Protein AF-A0A7R9DAT1-F1 (afdb_monomer_lite)

Foldseek 3Di:
DPPQQFDFCPLDPVSQVVVLVVCVVVVPQWWAFGQWKDAAQGPFIAGSVRHTRPDDPVCPQAPDDADPDRAMWTWIQHVVSSRRIDIDHPDDPDDHHYDGDGDDDPLQVDPQHVDDPPAPQWDWDQDVVVCWIKIWGQPDPVGIFIDTHNTSHDNVVVCVRRDDDPPDDDDDDDDDDDDDDDDD

Radius of gyration: 20.5 Å; chains: 1; bounding box: 42×30×67 Å

Organism: Timema poppense (NCBI:txid170557)

Structure (mmCIF, N/CA/C/O backbone):
data_AF-A0A7R9DAT1-F1
#
_entry.id   AF-A0A7R9DAT1-F1
#
loop_
_atom_site.group_PDB
_atom_site.id
_atom_site.type_symbol
_atom_site.label_atom_id
_atom_site.label_alt_id
_atom_site.label_comp_id
_atom_site.label_asym_id
_atom_site.label_entity_id
_atom_site.label_seq_id
_atom_site.pdbx_PDB_ins_code
_atom_site.Cartn_x
_atom_site.Cartn_y
_atom_site.Cartn_z
_atom_site.occupancy
_atom_site.B_iso_or_equiv
_atom_site.auth_seq_id
_atom_site.auth_comp_id
_atom_site.auth_asym_id
_atom_site.auth_atom_id
_atom_site.pdbx_PDB_model_num
ATOM 1 N N . MET A 1 1 ? -23.369 1.926 -7.477 1.00 28.78 1 MET A N 1
ATOM 2 C CA . MET A 1 1 ? -22.017 1.590 -7.967 1.00 28.78 1 MET A CA 1
ATOM 3 C C . MET A 1 1 ? -21.032 2.170 -6.973 1.00 28.78 1 MET A C 1
ATOM 5 O O . MET A 1 1 ? -20.880 3.383 -6.941 1.00 28.78 1 MET A O 1
ATOM 9 N N . LEU A 1 2 ? -20.472 1.347 -6.086 1.00 30.34 2 LEU A N 1
ATOM 10 C CA . LEU A 1 2 ? -19.435 1.799 -5.161 1.00 30.34 2 LEU A CA 1
ATOM 11 C C . LEU A 1 2 ? -18.137 1.898 -5.965 1.00 30.34 2 LEU A C 1
ATOM 13 O O . LEU A 1 2 ? -17.518 0.886 -6.275 1.00 30.34 2 LEU A O 1
ATOM 17 N N . GLY A 1 3 ? -17.802 3.116 -6.389 1.00 30.58 3 GLY A N 1
ATOM 18 C CA . GLY A 1 3 ? -16.509 3.449 -6.976 1.00 30.58 3 GLY A CA 1
ATOM 19 C C . GLY A 1 3 ? -15.454 3.399 -5.884 1.00 30.58 3 GLY A C 1
ATOM 20 O O . G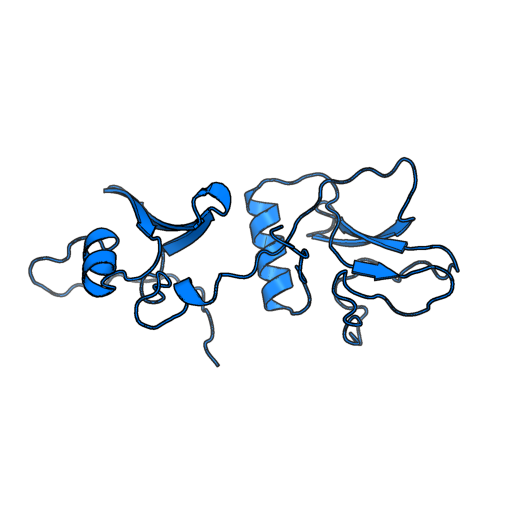LY A 1 3 ? -15.154 4.412 -5.258 1.00 30.58 3 GLY A O 1
ATOM 21 N N . VAL A 1 4 ? -14.958 2.200 -5.607 1.00 34.66 4 VAL A N 1
ATOM 22 C CA . VAL A 1 4 ? -13.802 2.000 -4.742 1.00 34.66 4 VAL A CA 1
ATOM 23 C C . VAL A 1 4 ? -12.578 2.214 -5.621 1.00 34.66 4 VAL A C 1
ATOM 25 O O . VAL A 1 4 ? -12.058 1.279 -6.217 1.00 34.66 4 VAL A O 1
ATOM 28 N N . ASP A 1 5 ? -12.201 3.476 -5.798 1.00 37.81 5 ASP A N 1
ATOM 29 C CA . ASP A 1 5 ? -10.951 3.834 -6.463 1.00 37.81 5 ASP A CA 1
ATOM 30 C C . ASP A 1 5 ? -9.817 3.494 -5.480 1.00 37.81 5 ASP A C 1
ATOM 32 O O . ASP A 1 5 ? -9.788 4.090 -4.396 1.00 37.81 5 ASP A O 1
ATOM 36 N N . PRO A 1 6 ? -8.936 2.514 -5.761 1.00 43.03 6 PRO A N 1
ATOM 37 C CA . PRO A 1 6 ? -7.848 2.176 -4.853 1.00 43.03 6 PRO A CA 1
ATOM 38 C C . PRO A 1 6 ? -6.911 3.383 -4.767 1.00 43.03 6 PRO A C 1
ATOM 40 O O . PRO A 1 6 ? -6.188 3.702 -5.716 1.00 43.03 6 PRO A O 1
ATOM 43 N N . ARG A 1 7 ? -6.984 4.096 -3.639 1.00 52.78 7 ARG A N 1
ATOM 44 C CA . ARG A 1 7 ? -6.116 5.235 -3.337 1.00 52.78 7 ARG A CA 1
ATOM 45 C C . ARG A 1 7 ? -4.799 4.759 -2.717 1.00 52.78 7 ARG A C 1
ATOM 47 O O . ARG A 1 7 ? -4.533 3.568 -2.572 1.00 52.78 7 ARG A O 1
ATOM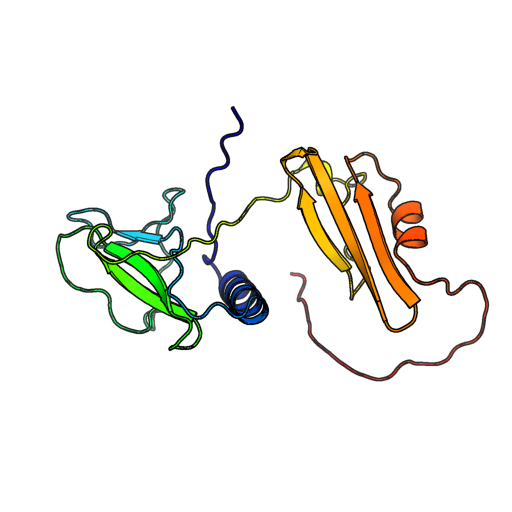 54 N N . ARG A 1 8 ? -3.916 5.736 -2.552 1.00 61.97 8 ARG A N 1
ATOM 55 C CA . ARG A 1 8 ? -2.460 5.650 -2.492 1.00 61.97 8 ARG A CA 1
ATOM 56 C C . ARG A 1 8 ? -1.964 4.842 -1.304 1.00 61.97 8 ARG A C 1
ATOM 58 O O . ARG A 1 8 ? -1.821 5.356 -0.204 1.00 61.97 8 ARG A O 1
ATOM 65 N N . LEU A 1 9 ? -1.537 3.617 -1.576 1.00 57.94 9 LEU A N 1
ATOM 66 C CA . LEU A 1 9 ? -0.975 2.785 -0.524 1.00 57.94 9 LEU A CA 1
ATOM 67 C C . LEU A 1 9 ? 0.262 3.414 0.143 1.00 57.94 9 LEU A C 1
ATOM 69 O O . LEU A 1 9 ? 0.511 3.133 1.309 1.00 57.94 9 LEU A O 1
ATOM 73 N N . VAL A 1 10 ? 1.056 4.221 -0.582 1.00 65.31 10 VAL A N 1
ATOM 74 C CA . VAL A 1 10 ? 2.388 4.622 -0.110 1.00 65.31 10 VAL A CA 1
ATOM 75 C C . VAL A 1 10 ? 2.865 6.006 -0.582 1.00 65.31 10 VAL A C 1
ATOM 77 O O . VAL A 1 10 ? 3.928 6.151 -1.182 1.00 65.31 10 VAL A O 1
ATOM 80 N N . ASP A 1 11 ? 2.090 7.054 -0.318 1.00 71.62 11 ASP A N 1
ATOM 81 C CA . ASP A 1 11 ? 2.433 8.439 -0.703 1.00 71.62 11 ASP A CA 1
ATOM 82 C C . ASP A 1 11 ? 3.138 9.224 0.426 1.00 71.62 11 ASP A C 1
ATOM 84 O O . ASP A 1 11 ? 3.378 10.421 0.314 1.00 71.62 11 ASP A O 1
ATOM 88 N N . SER A 1 12 ? 3.476 8.556 1.535 1.00 76.38 12 SER A N 1
ATOM 89 C CA . SER A 1 12 ? 4.203 9.117 2.683 1.00 76.38 12 SER A CA 1
ATOM 90 C C . SER A 1 12 ? 5.033 8.044 3.398 1.00 76.38 12 SER A C 1
ATOM 92 O O . SER A 1 12 ? 4.789 6.848 3.228 1.00 76.38 12 SER A O 1
ATOM 94 N N . SER A 1 13 ? 5.981 8.454 4.249 1.00 82.19 13 SER A N 1
ATOM 95 C CA . SER A 1 13 ? 6.793 7.518 5.048 1.00 82.19 13 SER A CA 1
ATOM 96 C C . SER A 1 13 ? 5.963 6.664 5.992 1.00 82.19 13 SER A C 1
ATOM 98 O O . SER A 1 13 ? 6.182 5.462 6.065 1.00 82.19 13 SER A O 1
ATOM 100 N N . VAL A 1 14 ? 4.956 7.251 6.640 1.00 82.25 14 VAL A N 1
ATOM 101 C CA . VAL A 1 14 ? 4.051 6.516 7.5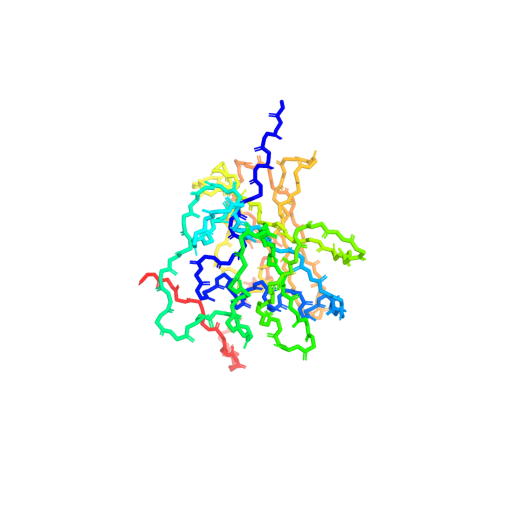32 1.00 82.25 14 VAL A CA 1
ATOM 102 C C . VAL A 1 14 ? 3.288 5.434 6.765 1.00 82.25 14 VAL A C 1
ATOM 104 O O . VAL A 1 14 ? 3.209 4.292 7.216 1.00 82.25 14 VAL A O 1
ATOM 107 N N . GLN A 1 15 ? 2.757 5.765 5.587 1.00 79.75 15 GLN A N 1
ATOM 108 C CA . GLN A 1 15 ? 2.073 4.797 4.729 1.00 79.75 15 GLN A CA 1
ATOM 109 C C . GLN A 1 15 ? 3.027 3.700 4.213 1.00 79.75 15 GLN A C 1
ATOM 111 O O . GLN A 1 15 ? 2.635 2.534 4.133 1.00 79.75 15 GLN A O 1
ATOM 116 N N . TYR A 1 16 ? 4.296 4.031 3.937 1.00 86.31 16 TYR A N 1
ATOM 117 C CA . TYR A 1 16 ? 5.319 3.045 3.549 1.00 86.31 16 TYR A CA 1
ATOM 118 C C . TYR A 1 16 ? 5.590 2.062 4.676 1.00 86.31 16 TYR A C 1
ATOM 120 O O . TYR A 1 16 ? 5.491 0.852 4.483 1.00 86.31 16 TYR A O 1
ATOM 128 N N . ASP A 1 17 ? 5.861 2.577 5.871 1.00 86.75 17 ASP A N 1
ATOM 129 C CA . ASP A 1 17 ? 6.177 1.742 7.024 1.00 86.75 17 ASP A CA 1
ATOM 130 C C . ASP A 1 17 ? 4.981 0.872 7.431 1.00 86.75 17 ASP A C 1
ATOM 132 O O . ASP A 1 17 ? 5.157 -0.311 7.727 1.00 86.75 17 ASP A O 1
ATOM 136 N N . THR A 1 18 ? 3.763 1.421 7.363 1.00 83.88 18 THR A N 1
ATOM 137 C CA . THR A 1 18 ? 2.522 0.697 7.681 1.00 83.88 18 THR A CA 1
ATOM 138 C C . THR A 1 18 ? 2.258 -0.431 6.686 1.00 83.88 18 THR A C 1
ATOM 140 O O . THR A 1 18 ? 2.026 -1.568 7.093 1.00 83.88 18 THR A O 1
ATOM 143 N N . SER A 1 19 ? 2.330 -0.151 5.381 1.00 86.38 19 SER A N 1
ATOM 144 C CA . SER A 1 19 ? 2.109 -1.174 4.348 1.00 86.38 19 SER A CA 1
ATOM 145 C C . SER A 1 19 ? 3.178 -2.268 4.380 1.00 86.38 19 SER A C 1
ATOM 147 O O . SER A 1 19 ? 2.845 -3.449 4.297 1.00 86.38 19 SER A O 1
ATOM 149 N N . ARG A 1 20 ? 4.449 -1.905 4.589 1.00 90.25 20 ARG A N 1
ATOM 150 C CA . ARG A 1 20 ? 5.544 -2.863 4.776 1.00 90.25 20 ARG A CA 1
ATOM 151 C C . ARG A 1 20 ? 5.334 -3.742 6.007 1.00 90.25 20 ARG A C 1
ATOM 153 O O . ARG A 1 20 ? 5.549 -4.946 5.924 1.00 90.25 20 ARG A O 1
ATOM 160 N N . ALA A 1 21 ? 4.951 -3.168 7.148 1.00 88.69 21 ALA A N 1
ATOM 161 C CA . ALA A 1 21 ? 4.688 -3.941 8.362 1.00 88.69 21 ALA A CA 1
ATOM 162 C C . ALA A 1 21 ? 3.527 -4.927 8.159 1.00 88.69 21 ALA A C 1
ATOM 164 O O . ALA A 1 21 ? 3.657 -6.096 8.508 1.00 88.69 21 ALA A O 1
ATOM 165 N N . TYR A 1 22 ? 2.450 -4.477 7.512 1.00 86.56 22 TYR A N 1
ATOM 166 C CA . TYR A 1 22 ? 1.294 -5.311 7.192 1.00 86.56 22 TYR A CA 1
ATOM 167 C C . TYR A 1 22 ? 1.650 -6.486 6.270 1.00 86.56 22 TYR A C 1
ATOM 169 O O . TYR A 1 22 ? 1.320 -7.631 6.563 1.00 86.56 22 TYR A O 1
ATOM 177 N N . LEU A 1 23 ? 2.379 -6.236 5.178 1.00 88.88 23 LEU A N 1
ATOM 178 C CA . LEU A 1 23 ? 2.785 -7.302 4.255 1.00 88.88 23 LEU A CA 1
ATOM 179 C C . LEU A 1 23 ? 3.765 -8.300 4.894 1.00 88.88 23 LEU A C 1
ATOM 181 O O . LEU A 1 23 ? 3.720 -9.486 4.570 1.00 88.88 23 LEU A O 1
ATOM 185 N N . LYS A 1 24 ? 4.612 -7.841 5.826 1.00 89.94 24 LYS A N 1
ATOM 186 C CA . LYS A 1 24 ? 5.466 -8.717 6.643 1.00 89.94 24 LYS A CA 1
ATOM 187 C C . LYS A 1 24 ? 4.664 -9.612 7.574 1.00 89.94 24 LYS A C 1
ATOM 189 O O . LYS A 1 24 ? 4.996 -10.781 7.712 1.00 89.94 24 LYS A O 1
ATOM 194 N N . GLU A 1 25 ? 3.638 -9.069 8.221 1.00 88.94 25 GLU A N 1
ATOM 195 C CA . GLU A 1 25 ? 2.765 -9.832 9.118 1.00 88.94 25 GLU A CA 1
ATOM 196 C C . GLU A 1 25 ? 2.007 -10.938 8.372 1.00 88.94 25 GLU A C 1
ATOM 198 O O . GLU A 1 25 ? 1.817 -12.029 8.904 1.00 88.94 25 GLU A O 1
ATOM 203 N N . LEU A 1 26 ? 1.641 -10.683 7.113 1.00 86.81 26 LEU A N 1
ATOM 204 C CA . LEU A 1 26 ? 1.003 -11.660 6.229 1.00 86.81 26 LEU A CA 1
ATOM 205 C C . LEU A 1 26 ? 1.967 -12.698 5.620 1.00 86.81 26 LEU A C 1
ATOM 207 O O . LEU A 1 26 ? 1.507 -13.542 4.853 1.00 86.81 26 LEU A O 1
ATOM 211 N N . ASP A 1 27 ? 3.268 -12.633 5.929 1.00 90.94 27 ASP A N 1
ATOM 212 C CA . ASP A 1 27 ? 4.318 -13.505 5.373 1.00 90.94 27 ASP A CA 1
ATOM 213 C C . ASP A 1 27 ? 4.286 -13.570 3.834 1.00 90.94 27 ASP A C 1
ATOM 215 O O . ASP A 1 27 ? 4.360 -14.627 3.207 1.00 90.94 27 ASP A O 1
ATOM 219 N N . VAL A 1 28 ? 4.108 -12.407 3.197 1.00 89.44 28 VAL A N 1
ATOM 220 C CA . VAL A 1 28 ? 4.079 -12.311 1.737 1.00 89.44 28 VAL A CA 1
ATOM 221 C C . VAL A 1 28 ? 5.491 -12.488 1.188 1.00 89.44 28 VAL A C 1
ATOM 223 O O . VAL A 1 28 ? 6.378 -11.693 1.487 1.00 89.44 28 VAL A O 1
ATOM 226 N N . LEU A 1 29 ? 5.683 -13.516 0.360 1.00 90.81 29 LEU A N 1
ATOM 227 C CA . LEU A 1 29 ? 6.991 -13.878 -0.204 1.00 90.81 29 LEU A CA 1
ATOM 228 C C . LEU A 1 29 ? 7.185 -13.422 -1.656 1.00 90.81 29 LEU A C 1
ATOM 230 O O . LEU A 1 29 ? 8.315 -13.303 -2.116 1.00 90.81 29 LEU A O 1
ATOM 234 N N . GLU A 1 30 ? 6.089 -13.168 -2.368 1.00 91.12 30 GLU A N 1
ATOM 235 C CA . GLU A 1 30 ? 6.086 -12.786 -3.781 1.00 91.12 30 GLU A CA 1
ATOM 236 C C . GLU A 1 30 ? 5.842 -11.284 -3.949 1.00 91.12 30 GLU A C 1
ATOM 238 O O . GLU A 1 30 ? 5.250 -10.634 -3.085 1.00 91.12 30 GLU A O 1
ATOM 243 N N . ASN A 1 31 ? 6.247 -10.737 -5.095 1.00 90.62 31 ASN A N 1
ATOM 244 C CA . ASN A 1 31 ? 6.029 -9.327 -5.415 1.00 90.62 31 ASN A CA 1
ATOM 245 C C . ASN A 1 31 ? 4.547 -8.932 -5.306 1.00 90.62 31 ASN A C 1
ATOM 247 O O . ASN A 1 31 ? 3.643 -9.694 -5.669 1.00 90.62 31 ASN A O 1
ATOM 251 N N . VAL A 1 32 ? 4.303 -7.698 -4.855 1.00 91.00 32 VAL A N 1
ATOM 252 C CA . VAL A 1 32 ? 2.949 -7.142 -4.726 1.00 91.00 32 VAL A CA 1
ATOM 253 C C . VAL A 1 32 ? 2.846 -5.813 -5.460 1.00 91.00 32 VAL A C 1
ATOM 255 O O . VAL A 1 32 ? 3.526 -4.849 -5.118 1.00 91.00 32 VAL A O 1
ATOM 258 N N . TRP A 1 33 ? 1.968 -5.736 -6.455 1.00 91.12 33 TRP A N 1
ATOM 259 C CA . TRP A 1 33 ? 1.653 -4.507 -7.167 1.00 91.12 33 TRP A CA 1
ATOM 260 C C . TRP A 1 33 ? 1.095 -3.441 -6.231 1.00 91.12 33 TRP A C 1
ATOM 262 O O . TRP A 1 33 ? 0.177 -3.686 -5.441 1.00 91.12 33 TRP A O 1
ATOM 272 N N . ILE A 1 34 ? 1.615 -2.228 -6.402 1.00 89.69 34 ILE A N 1
ATOM 273 C CA . ILE A 1 34 ? 1.067 -1.011 -5.815 1.00 89.69 34 ILE A CA 1
ATOM 274 C C . ILE A 1 34 ? 0.442 -0.147 -6.912 1.00 89.69 34 ILE A C 1
ATOM 276 O O . ILE A 1 34 ? 0.726 -0.301 -8.099 1.00 89.69 34 ILE A O 1
ATOM 280 N N . GLY A 1 35 ? -0.398 0.810 -6.523 1.00 88.19 35 GLY A N 1
ATOM 281 C CA . GLY A 1 35 ? -1.088 1.706 -7.457 1.00 88.19 35 GLY A CA 1
ATOM 282 C C . GLY A 1 35 ? -0.200 2.750 -8.151 1.00 88.19 35 GLY A C 1
ATOM 283 O O . GLY A 1 35 ? -0.720 3.784 -8.552 1.00 88.19 35 GLY A O 1
ATOM 284 N N . LEU A 1 36 ? 1.118 2.546 -8.255 1.00 90.62 36 LEU A N 1
ATOM 285 C CA . LEU A 1 36 ? 2.058 3.494 -8.860 1.00 90.62 36 LEU A CA 1
ATOM 286 C C . LEU A 1 36 ? 2.458 3.031 -10.265 1.00 90.62 36 LEU A C 1
ATOM 288 O O . LEU A 1 36 ? 2.918 1.904 -10.454 1.00 90.62 36 LEU A O 1
ATOM 292 N N . LYS A 1 37 ? 2.317 3.915 -11.255 1.00 92.19 37 LYS A N 1
ATOM 293 C CA . LYS A 1 37 ? 2.619 3.617 -12.660 1.00 92.19 37 LYS A CA 1
ATOM 294 C C . LYS A 1 37 ? 3.199 4.809 -13.412 1.00 92.19 37 LYS A C 1
ATOM 296 O O . LYS A 1 37 ? 2.952 5.962 -13.069 1.00 92.19 37 LYS A O 1
ATOM 301 N N . ARG A 1 38 ? 3.915 4.538 -14.496 1.00 93.25 38 ARG A N 1
ATOM 302 C CA . ARG A 1 38 ? 4.364 5.525 -15.482 1.00 93.25 38 ARG A CA 1
ATOM 303 C C . ARG A 1 38 ? 3.780 5.144 -16.832 1.00 93.25 38 ARG A C 1
ATOM 305 O O . ARG A 1 38 ? 4.082 4.066 -17.341 1.00 93.25 38 ARG A O 1
ATOM 312 N N . ASN A 1 39 ? 2.933 6.006 -17.394 1.00 91.50 39 ASN A N 1
ATOM 313 C CA . ASN A 1 39 ? 2.311 5.729 -18.688 1.00 91.50 39 ASN A CA 1
ATOM 314 C C . ASN A 1 39 ? 3.335 5.861 -19.832 1.00 91.50 39 ASN A C 1
ATOM 316 O O . ASN A 1 39 ? 4.418 6.433 -19.669 1.00 91.50 39 ASN A O 1
ATOM 320 N N . LYS A 1 40 ? 2.972 5.359 -21.016 1.00 92.06 40 LYS A N 1
ATOM 321 C CA . LYS A 1 40 ? 3.833 5.378 -22.200 1.00 92.06 40 LYS A CA 1
ATOM 322 C C . LYS A 1 40 ? 4.249 6.809 -22.539 1.00 92.06 40 LYS A C 1
ATOM 324 O O . LYS A 1 40 ? 3.413 7.711 -22.553 1.00 92.06 40 LYS A O 1
ATOM 329 N N . ASN A 1 41 ? 5.522 7.003 -22.879 1.00 89.44 41 ASN A N 1
ATOM 330 C CA . ASN A 1 41 ? 6.100 8.311 -23.224 1.00 89.44 41 ASN A CA 1
ATOM 331 C C . ASN A 1 41 ? 5.994 9.382 -22.117 1.00 89.44 41 ASN A C 1
ATOM 333 O O . ASN A 1 41 ? 6.047 10.572 -22.423 1.00 89.44 41 ASN A O 1
ATOM 337 N N . GLN A 1 42 ? 5.832 8.989 -20.851 1.00 88.06 42 GLN A N 1
ATOM 338 C CA . GLN A 1 42 ? 5.899 9.909 -19.715 1.00 88.06 42 GLN A CA 1
ATOM 339 C C . GLN A 1 42 ? 7.169 9.680 -18.903 1.00 88.06 42 GLN A C 1
ATOM 341 O O . GLN A 1 42 ? 7.634 8.549 -18.777 1.00 88.06 42 GLN A O 1
ATOM 346 N N . ASP A 1 43 ? 7.701 10.746 -18.311 1.00 85.56 43 ASP A N 1
ATOM 347 C CA . ASP A 1 43 ? 8.896 10.675 -17.460 1.00 85.56 43 ASP A CA 1
ATOM 348 C C . ASP A 1 43 ? 8.554 10.498 -15.976 1.00 85.56 43 ASP A C 1
ATOM 350 O O . ASP A 1 43 ? 9.376 10.031 -15.191 1.00 85.56 43 ASP A O 1
ATOM 354 N N . MET A 1 44 ? 7.327 10.848 -15.584 1.00 89.06 44 MET A N 1
ATOM 355 C CA . MET A 1 44 ? 6.894 10.866 -14.190 1.00 89.06 44 MET A CA 1
ATOM 356 C C . MET A 1 44 ? 5.982 9.692 -13.856 1.00 89.06 44 MET A C 1
ATOM 358 O O . MET A 1 44 ? 5.099 9.330 -14.634 1.00 89.06 44 MET A O 1
ATOM 362 N N . PHE A 1 45 ? 6.162 9.146 -12.655 1.00 91.38 45 PHE A N 1
ATOM 363 C CA . PHE A 1 45 ? 5.208 8.211 -12.077 1.00 91.38 45 PHE A CA 1
ATOM 364 C C . PHE A 1 45 ? 3.993 8.953 -11.506 1.00 91.38 45 PHE A C 1
ATOM 366 O O . PHE A 1 45 ? 4.090 10.065 -10.982 1.00 91.38 45 PHE A O 1
ATOM 373 N N . THR A 1 46 ? 2.846 8.294 -11.602 1.00 90.81 46 THR A N 1
ATOM 374 C CA . THR A 1 46 ? 1.543 8.735 -11.114 1.00 90.81 46 THR A CA 1
ATOM 375 C C . THR A 1 46 ? 0.883 7.600 -10.356 1.00 90.81 46 THR A C 1
ATOM 377 O O . THR A 1 46 ? 0.992 6.433 -10.739 1.00 90.81 46 THR A O 1
ATOM 380 N N . TRP A 1 47 ? 0.192 7.952 -9.286 1.00 88.44 47 TRP A N 1
ATOM 381 C CA . TRP A 1 47 ? -0.711 7.052 -8.594 1.00 88.44 47 TRP A CA 1
ATOM 382 C C . TRP A 1 47 ? -1.971 6.803 -9.439 1.00 88.44 47 TRP A C 1
ATOM 384 O O . TRP A 1 47 ? -2.298 7.572 -10.348 1.00 88.44 47 TRP A O 1
ATOM 394 N N . THR A 1 48 ? -2.705 5.735 -9.135 1.00 83.88 48 THR A N 1
ATOM 395 C CA . THR A 1 48 ? -3.989 5.378 -9.767 1.00 83.88 48 THR A CA 1
ATOM 396 C C . THR A 1 48 ? -5.027 6.496 -9.691 1.00 83.88 48 THR A C 1
ATOM 398 O O . THR A 1 48 ? -5.826 6.636 -10.610 1.00 83.88 48 THR A O 1
ATOM 401 N N . ASP A 1 49 ? -4.953 7.348 -8.666 1.00 78.94 49 ASP A N 1
ATOM 402 C CA . ASP A 1 49 ? -5.803 8.529 -8.487 1.00 78.94 49 ASP A CA 1
ATOM 403 C C . ASP A 1 49 ? -5.288 9.795 -9.202 1.00 78.94 49 ASP A C 1
ATOM 405 O O . ASP A 1 49 ? -5.750 10.904 -8.928 1.00 78.94 49 ASP A O 1
ATOM 409 N N . LEU A 1 50 ? -4.335 9.630 -10.125 1.00 84.06 50 LEU A N 1
ATOM 410 C CA . LEU A 1 50 ? -3.724 10.668 -10.961 1.00 84.06 50 LEU A CA 1
ATOM 411 C C . LEU A 1 50 ? -2.820 11.665 -10.222 1.00 84.06 50 LEU A C 1
ATOM 413 O O . LEU A 1 50 ? -2.298 12.584 -10.860 1.00 84.06 50 LEU A O 1
ATOM 417 N N . LYS A 1 51 ? -2.565 11.499 -8.916 1.00 85.06 51 LYS A N 1
ATOM 418 C CA . LYS A 1 51 ? -1.549 12.317 -8.240 1.00 85.06 51 LYS A CA 1
ATOM 419 C C . LYS A 1 51 ? -0.152 11.918 -8.723 1.00 85.06 51 LYS A C 1
ATOM 421 O O . LYS A 1 51 ? 0.171 10.738 -8.828 1.00 85.06 51 LYS A O 1
ATOM 426 N N . LEU A 1 52 ? 0.693 12.909 -8.990 1.00 88.56 52 LEU A N 1
ATOM 427 C CA . LEU A 1 52 ? 2.109 12.693 -9.286 1.00 88.56 52 LEU A CA 1
ATOM 428 C C . LEU A 1 52 ? 2.847 12.198 -8.039 1.00 88.56 52 LEU A C 1
ATOM 430 O O . LEU A 1 52 ? 2.587 12.678 -6.936 1.00 88.56 52 LEU A O 1
ATOM 434 N N . LEU A 1 53 ? 3.794 11.281 -8.227 1.00 87.00 53 LEU A N 1
ATOM 435 C CA . LEU A 1 53 ? 4.707 10.899 -7.155 1.00 87.00 53 LEU A CA 1
ATOM 436 C C . LEU A 1 53 ? 5.506 12.128 -6.704 1.00 87.00 53 LEU A C 1
ATOM 438 O O . LEU A 1 53 ? 6.127 12.804 -7.529 1.00 87.00 53 LEU A O 1
ATOM 442 N N . GLU A 1 54 ? 5.496 12.412 -5.404 1.00 80.88 54 GLU A N 1
ATOM 443 C CA . GLU A 1 54 ? 6.281 13.512 -4.850 1.00 80.88 54 GLU A CA 1
ATOM 444 C C . GLU A 1 54 ? 7.781 13.275 -5.060 1.00 80.88 54 GLU A C 1
ATOM 446 O O . GLU A 1 54 ? 8.285 12.154 -4.958 1.00 80.88 54 GLU A O 1
ATOM 451 N N . TYR A 1 55 ? 8.508 14.345 -5.388 1.00 68.25 55 TYR A N 1
ATOM 452 C CA . TYR A 1 55 ? 9.936 14.263 -5.672 1.00 68.25 55 TYR A CA 1
ATOM 453 C C . TYR A 1 55 ? 10.715 13.798 -4.434 1.00 68.25 55 TYR A C 1
ATOM 455 O O . TYR A 1 55 ? 10.717 14.464 -3.400 1.00 68.25 55 TYR A O 1
ATOM 463 N N . GLN A 1 56 ? 11.419 12.673 -4.566 1.00 67.88 56 GLN A N 1
ATOM 464 C CA . GLN A 1 56 ? 12.237 12.078 -3.511 1.00 67.88 56 GLN A CA 1
ATOM 465 C C . GLN A 1 56 ? 13.727 12.199 -3.891 1.00 67.88 56 GLN A C 1
ATOM 467 O O . GLN A 1 56 ? 14.179 11.507 -4.808 1.00 67.88 56 GLN A O 1
ATOM 472 N N . PRO A 1 57 ? 14.522 13.051 -3.213 1.00 54.09 57 PRO A N 1
ATOM 473 C CA . PRO A 1 57 ? 15.884 13.401 -3.639 1.00 54.09 57 PRO A CA 1
ATOM 474 C C . PRO A 1 57 ? 16.899 12.243 -3.628 1.00 54.09 57 PRO A C 1
ATOM 476 O O . PRO A 1 57 ? 17.949 12.357 -4.253 1.00 54.09 57 PRO A O 1
ATOM 479 N N . THR A 1 58 ? 16.608 11.129 -2.953 1.00 61.78 58 THR A N 1
ATOM 480 C CA . THR A 1 58 ? 17.490 9.949 -2.837 1.00 61.78 58 THR A CA 1
ATOM 481 C C . THR A 1 58 ? 16.987 8.728 -3.616 1.00 61.78 58 THR A C 1
ATOM 483 O O . THR A 1 58 ? 17.404 7.607 -3.342 1.00 61.78 58 THR A O 1
ATOM 486 N N . GLY A 1 59 ? 16.060 8.913 -4.563 1.00 66.94 59 GLY A N 1
ATOM 487 C CA . GLY A 1 59 ? 15.380 7.796 -5.236 1.00 66.94 59 GLY A CA 1
ATOM 488 C C . GLY A 1 59 ? 14.248 7.176 -4.405 1.00 66.94 59 GLY A C 1
ATOM 489 O O . GLY A 1 59 ? 13.572 6.262 -4.868 1.00 66.94 59 GLY A O 1
ATOM 490 N N . GLY A 1 60 ? 13.997 7.699 -3.199 1.00 82.69 60 GLY A N 1
ATOM 491 C CA . GLY A 1 60 ? 12.853 7.341 -2.363 1.00 82.69 60 GLY A CA 1
ATOM 492 C C . GLY A 1 60 ? 12.830 5.863 -1.980 1.00 82.69 60 GLY A C 1
ATOM 493 O O . GLY A 1 60 ? 13.814 5.311 -1.477 1.00 82.69 60 GLY A O 1
ATOM 494 N N . TYR A 1 61 ? 11.685 5.227 -2.210 1.00 90.50 61 TYR A N 1
ATOM 495 C CA . TYR A 1 61 ? 11.427 3.831 -1.859 1.00 90.50 61 TYR A CA 1
ATOM 496 C C . TYR A 1 61 ? 11.887 2.822 -2.918 1.00 90.50 61 TYR A C 1
ATOM 498 O O . TYR A 1 61 ? 11.852 1.622 -2.656 1.00 90.50 61 TYR A O 1
ATOM 506 N N . PHE A 1 62 ? 12.357 3.282 -4.081 1.00 92.06 62 PHE A N 1
ATOM 507 C CA . PHE A 1 62 ? 12.846 2.406 -5.143 1.00 92.06 62 PHE A CA 1
ATOM 508 C C . PHE A 1 62 ? 14.133 1.682 -4.750 1.00 92.06 62 PHE A C 1
ATOM 510 O O . PHE A 1 62 ? 15.079 2.296 -4.257 1.00 92.06 62 PHE A O 1
ATOM 517 N N . LEU A 1 63 ? 14.175 0.371 -4.964 1.00 92.50 63 LEU A N 1
ATOM 518 C CA . LEU A 1 63 ? 15.375 -0.442 -4.799 1.00 92.50 63 LEU A CA 1
ATOM 519 C C . LEU A 1 63 ? 16.467 0.012 -5.783 1.00 92.50 63 LEU A C 1
ATOM 521 O O . LEU A 1 63 ? 17.605 0.243 -5.375 1.00 92.50 63 LEU A O 1
ATOM 525 N N . GLU A 1 64 ? 16.094 0.250 -7.039 1.00 90.88 64 GLU A N 1
ATOM 526 C CA . GLU A 1 64 ? 16.957 0.792 -8.087 1.00 90.88 64 GLU A CA 1
ATOM 527 C C . GLU A 1 64 ? 16.296 1.907 -8.910 1.00 90.88 64 GLU A C 1
ATOM 529 O O . GLU A 1 64 ? 15.083 2.110 -8.899 1.00 90.88 64 GLU A O 1
ATOM 534 N N . ALA A 1 65 ? 17.109 2.637 -9.678 1.00 89.69 65 ALA A N 1
ATOM 535 C CA . ALA A 1 65 ? 16.596 3.635 -10.607 1.00 89.69 65 ALA A CA 1
ATOM 536 C C . ALA A 1 65 ? 15.668 2.978 -11.654 1.00 89.69 65 ALA A C 1
ATOM 538 O O . ALA A 1 65 ? 16.097 2.028 -12.317 1.00 89.69 65 ALA A O 1
ATOM 539 N N . PRO A 1 66 ? 14.444 3.502 -11.868 1.00 89.56 66 PRO A N 1
ATOM 540 C CA . PRO A 1 66 ? 13.535 2.957 -12.866 1.00 89.56 66 PRO A CA 1
ATOM 541 C C . PRO A 1 66 ? 14.156 2.915 -14.274 1.00 89.56 66 PRO A C 1
ATOM 543 O O . PRO A 1 66 ? 14.886 3.841 -14.656 1.00 89.56 66 PRO A O 1
ATOM 546 N N . PRO A 1 67 ? 13.844 1.888 -15.087 1.00 89.00 67 PRO A N 1
ATOM 547 C CA . PRO A 1 67 ? 14.337 1.784 -16.454 1.00 89.00 67 PRO A CA 1
ATOM 548 C C . PRO A 1 67 ? 14.022 3.029 -17.295 1.00 89.00 67 PRO A C 1
ATOM 550 O O . PRO A 1 67 ? 12.874 3.469 -17.384 1.00 89.00 67 PRO A O 1
ATOM 553 N N . LYS A 1 68 ? 15.035 3.565 -17.988 1.00 87.88 68 LYS A N 1
ATOM 554 C CA . LYS A 1 68 ? 14.896 4.696 -18.925 1.00 87.88 68 LYS A CA 1
ATOM 555 C C . LYS A 1 68 ? 14.307 4.237 -20.263 1.00 87.88 68 LYS A C 1
ATOM 557 O O . LYS A 1 68 ? 14.982 4.251 -21.290 1.00 87.88 68 LYS A O 1
ATOM 562 N N . THR A 1 69 ? 13.061 3.777 -20.244 1.00 88.81 69 THR A N 1
ATOM 563 C CA . THR A 1 69 ? 12.329 3.301 -21.429 1.00 88.81 69 THR A CA 1
ATOM 564 C C . THR A 1 69 ? 11.141 4.212 -21.728 1.00 88.81 69 THR A C 1
ATOM 566 O O . THR A 1 69 ? 10.697 4.972 -20.871 1.00 88.81 69 THR A O 1
ATOM 569 N N . GLN A 1 70 ? 10.582 4.124 -22.933 1.00 88.38 70 GLN A N 1
ATOM 570 C CA . GLN A 1 70 ? 9.311 4.784 -23.265 1.00 88.38 70 GLN A CA 1
ATOM 571 C C . GLN A 1 70 ? 8.085 3.899 -22.990 1.00 88.38 70 GLN A C 1
ATOM 573 O O . GLN A 1 70 ? 6.955 4.351 -23.178 1.00 88.38 70 GLN A O 1
ATOM 578 N N . SER A 1 71 ? 8.303 2.652 -22.568 1.00 91.00 71 SER A N 1
ATOM 579 C CA . SER A 1 71 ? 7.252 1.690 -22.236 1.00 91.00 71 SER A CA 1
ATOM 580 C C . SER A 1 71 ? 6.533 2.061 -20.941 1.00 91.00 71 SER A C 1
ATOM 582 O O . SER A 1 71 ? 7.070 2.793 -20.108 1.00 91.00 71 SER A O 1
ATOM 584 N N . GLU A 1 72 ? 5.326 1.524 -20.769 1.00 92.25 72 GLU A N 1
ATOM 585 C CA . GLU A 1 72 ? 4.602 1.628 -19.503 1.00 92.25 72 GLU A CA 1
ATOM 586 C C . GLU A 1 72 ? 5.295 0.822 -18.412 1.00 92.25 72 GLU A C 1
ATOM 588 O O . GLU A 1 72 ? 5.619 -0.350 -18.616 1.00 92.25 72 GLU A O 1
ATOM 593 N N . LEU A 1 73 ? 5.489 1.454 -17.255 1.00 92.88 73 LEU A N 1
ATOM 594 C CA . LEU A 1 73 ? 6.049 0.808 -16.076 1.00 92.88 73 LEU A CA 1
ATOM 595 C C . LEU A 1 73 ? 5.036 0.780 -14.941 1.00 92.88 73 LEU A C 1
ATOM 597 O O . LEU A 1 73 ? 4.378 1.784 -14.666 1.00 92.88 73 LEU A O 1
ATOM 601 N N . CYS A 1 74 ? 4.967 -0.353 -14.259 1.00 92.56 74 CYS A N 1
ATOM 602 C CA . CYS A 1 74 ? 4.192 -0.561 -13.048 1.00 92.56 74 CYS A CA 1
ATOM 603 C C . CYS A 1 74 ? 5.152 -0.872 -11.907 1.00 92.56 74 CYS A C 1
ATOM 605 O O . CYS A 1 74 ? 6.250 -1.384 -12.130 1.00 92.56 74 CYS A O 1
ATOM 607 N N . VAL A 1 75 ? 4.760 -0.524 -10.688 1.00 92.56 75 VAL A N 1
ATOM 608 C CA . VAL A 1 75 ? 5.627 -0.669 -9.522 1.00 92.56 75 VAL A CA 1
ATOM 609 C C . VAL A 1 75 ? 5.059 -1.725 -8.592 1.00 92.56 75 VAL A C 1
ATOM 611 O O . VAL A 1 75 ? 3.870 -1.704 -8.271 1.00 92.56 75 VAL A O 1
ATOM 614 N N . ALA A 1 76 ? 5.918 -2.633 -8.150 1.00 92.44 76 ALA A N 1
ATOM 615 C CA . ALA A 1 76 ? 5.614 -3.584 -7.094 1.00 92.44 76 ALA A CA 1
ATOM 616 C C . ALA A 1 76 ? 6.554 -3.375 -5.908 1.00 92.44 76 ALA A C 1
ATOM 618 O O . ALA A 1 76 ? 7.658 -2.854 -6.058 1.00 92.44 76 ALA A O 1
ATOM 619 N N . THR A 1 77 ? 6.112 -3.784 -4.728 1.00 92.19 77 THR A N 1
ATOM 620 C CA . THR A 1 77 ? 6.982 -3.981 -3.572 1.00 92.19 77 THR A CA 1
ATOM 621 C C . THR A 1 77 ? 7.571 -5.389 -3.608 1.00 92.19 77 THR A C 1
ATOM 623 O O . THR A 1 77 ? 6.865 -6.340 -3.952 1.00 92.19 77 THR A O 1
ATOM 626 N N . ASP A 1 78 ? 8.862 -5.495 -3.293 1.00 93.56 78 ASP A 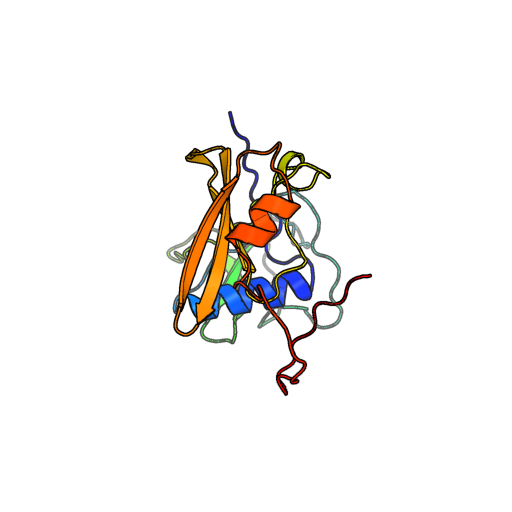N 1
ATOM 627 C CA . ASP A 1 78 ? 9.641 -6.732 -3.340 1.00 93.56 78 ASP A CA 1
ATOM 628 C C . ASP A 1 78 ? 9.981 -7.220 -1.916 1.00 93.56 78 ASP A C 1
ATOM 630 O O . ASP A 1 78 ? 10.862 -6.641 -1.261 1.00 93.56 78 ASP A O 1
ATOM 634 N N . PRO A 1 79 ? 9.313 -8.275 -1.410 1.00 93.44 79 PRO A N 1
ATOM 635 C CA . PRO A 1 79 ? 9.576 -8.816 -0.077 1.00 93.44 79 PRO A CA 1
ATOM 636 C C . PRO A 1 79 ? 11.016 -9.295 0.142 1.00 93.44 79 PRO A C 1
ATOM 638 O O . PRO A 1 79 ? 11.530 -9.184 1.258 1.00 93.44 79 PRO A O 1
ATOM 641 N N . ALA A 1 80 ? 11.696 -9.780 -0.904 1.00 94.50 80 ALA A N 1
ATOM 642 C CA . ALA A 1 80 ? 13.077 -10.257 -0.812 1.00 94.50 80 ALA A CA 1
ATOM 643 C C . ALA A 1 80 ? 14.071 -9.111 -0.564 1.00 94.50 80 ALA A C 1
ATOM 645 O O . ALA A 1 80 ? 15.148 -9.328 -0.006 1.00 94.50 80 ALA A O 1
ATOM 646 N N . HIS A 1 81 ? 13.688 -7.881 -0.914 1.00 95.06 81 HIS A N 1
ATOM 647 C CA . HIS A 1 81 ? 14.488 -6.672 -0.733 1.00 95.06 81 HIS A CA 1
ATOM 648 C C . HIS A 1 81 ? 13.849 -5.701 0.263 1.00 95.06 81 HIS A C 1
ATOM 650 O O . HIS A 1 81 ? 13.836 -4.490 0.054 1.00 95.06 81 HIS A O 1
ATOM 656 N N . ASP A 1 82 ? 13.324 -6.231 1.368 1.00 92.81 82 ASP A N 1
ATOM 657 C CA . ASP A 1 82 ? 12.729 -5.450 2.456 1.00 92.81 82 ASP A CA 1
ATOM 658 C C . ASP A 1 82 ? 11.580 -4.530 2.006 1.00 92.81 82 ASP A C 1
ATOM 660 O O . ASP A 1 82 ? 11.407 -3.418 2.518 1.00 92.81 82 ASP A O 1
ATOM 664 N N . PHE A 1 83 ? 10.780 -5.016 1.055 1.00 93.19 83 PHE A N 1
ATOM 665 C CA . PHE A 1 83 ? 9.605 -4.341 0.505 1.00 93.19 83 PHE A CA 1
ATOM 666 C C . PHE A 1 83 ? 9.929 -3.045 -0.254 1.00 93.19 83 PHE A C 1
ATOM 668 O O . PHE A 1 83 ? 9.043 -2.219 -0.505 1.00 93.19 83 PHE A O 1
ATOM 675 N N . ARG A 1 84 ? 11.188 -2.873 -0.675 1.00 93.56 84 ARG A N 1
ATOM 676 C CA . ARG A 1 84 ? 11.587 -1.788 -1.578 1.00 93.56 84 ARG A CA 1
ATOM 677 C C . ARG A 1 84 ? 10.851 -1.913 -2.912 1.00 93.56 84 ARG A C 1
ATOM 679 O O . ARG A 1 84 ? 10.424 -2.992 -3.315 1.00 93.56 84 ARG A O 1
ATOM 686 N N . TRP A 1 85 ? 10.661 -0.783 -3.582 1.00 93.44 85 TRP A N 1
ATOM 687 C CA . TRP A 1 85 ? 9.903 -0.736 -4.825 1.00 93.44 85 TRP A CA 1
ATOM 688 C C . TRP A 1 85 ? 10.756 -1.129 -6.020 1.00 93.44 85 TRP A C 1
ATOM 690 O O . TRP A 1 85 ? 11.853 -0.605 -6.201 1.00 93.44 85 TRP A O 1
ATOM 700 N N . HIS A 1 86 ? 10.201 -1.957 -6.889 1.00 92.88 86 HIS A N 1
ATOM 701 C CA . HIS A 1 86 ? 10.811 -2.355 -8.145 1.00 92.88 86 HIS A CA 1
ATOM 702 C C . HIS A 1 86 ? 9.886 -2.005 -9.314 1.00 92.88 86 HIS A C 1
ATOM 704 O O . HIS A 1 86 ? 8.660 -2.089 -9.206 1.00 92.88 86 HIS A O 1
ATOM 710 N N . SER A 1 87 ? 10.477 -1.566 -10.427 1.00 92.44 87 SER A N 1
ATOM 711 C CA . SER A 1 87 ? 9.737 -1.177 -11.632 1.00 92.44 87 SER A CA 1
ATOM 712 C C . SER A 1 87 ? 9.757 -2.293 -12.664 1.00 92.44 87 SER A C 1
ATOM 714 O O . SER A 1 87 ? 10.819 -2.687 -13.133 1.00 92.44 87 SER A O 1
ATOM 716 N N . PHE A 1 88 ? 8.577 -2.706 -13.094 1.00 90.94 88 PHE A N 1
ATOM 717 C CA . PHE A 1 88 ? 8.355 -3.749 -14.085 1.00 90.94 88 PHE A CA 1
ATOM 718 C C . PHE A 1 88 ? 7.600 -3.190 -15.288 1.00 90.94 88 PHE A C 1
ATOM 720 O O . PHE A 1 88 ? 7.003 -2.113 -15.208 1.00 90.94 88 PHE A O 1
ATOM 727 N N . ASN A 1 89 ? 7.570 -3.919 -16.404 1.00 90.94 89 ASN A N 1
ATOM 728 C CA . ASN A 1 89 ? 6.622 -3.578 -17.463 1.00 90.94 89 ASN A CA 1
ATOM 729 C C . ASN A 1 89 ? 5.208 -3.906 -16.970 1.00 90.94 89 ASN A C 1
ATOM 731 O O . ASN A 1 89 ? 4.980 -4.977 -16.420 1.00 90.94 89 ASN A O 1
ATOM 735 N N . CYS A 1 90 ? 4.238 -3.017 -17.197 1.00 87.06 90 CYS A N 1
ATOM 736 C CA . CYS A 1 90 ? 2.859 -3.247 -16.735 1.00 87.06 90 CYS A CA 1
ATOM 737 C C . CYS A 1 90 ? 2.184 -4.498 -17.333 1.00 87.06 90 CYS A C 1
ATOM 739 O O . CYS A 1 90 ? 1.139 -4.920 -16.847 1.00 87.06 90 CYS A O 1
ATOM 741 N N . GLY A 1 91 ? 2.741 -5.066 -18.405 1.00 75.31 91 GLY A N 1
ATOM 742 C CA . GLY A 1 91 ? 2.277 -6.307 -19.016 1.00 75.31 91 GLY A CA 1
ATOM 743 C C . GLY A 1 91 ? 3.440 -7.254 -19.296 1.00 75.31 91 GLY A C 1
ATOM 744 O O . GLY A 1 91 ? 4.561 -6.816 -19.549 1.00 75.31 91 GLY A O 1
ATOM 745 N N . GLY A 1 92 ? 3.165 -8.558 -19.282 1.00 69.00 92 GLY A N 1
ATOM 746 C CA . GLY A 1 92 ? 4.167 -9.606 -19.467 1.00 69.00 92 GLY A CA 1
ATOM 747 C C . GLY A 1 92 ? 3.771 -10.893 -18.747 1.00 69.00 92 GLY A C 1
ATOM 748 O O . GLY A 1 92 ? 2.620 -11.057 -18.353 1.00 69.00 92 GLY A O 1
ATOM 749 N N . MET A 1 93 ? 4.729 -11.806 -18.575 1.00 67.00 93 MET A N 1
ATOM 750 C CA . MET A 1 93 ? 4.553 -13.012 -17.745 1.00 67.00 93 MET A CA 1
ATOM 751 C C . MET A 1 93 ? 4.688 -12.721 -16.241 1.00 67.00 93 MET A C 1
ATOM 753 O O . MET A 1 93 ? 4.491 -13.614 -15.423 1.00 67.00 93 MET A O 1
ATOM 757 N N . GLU A 1 94 ? 5.050 -11.490 -15.885 1.00 69.25 94 GLU A N 1
ATOM 758 C CA . GLU A 1 94 ? 5.191 -11.024 -14.509 1.00 69.25 94 GLU A CA 1
ATOM 759 C C . GLU A 1 94 ? 3.794 -10.852 -13.900 1.00 69.25 94 GLU A C 1
ATOM 761 O O . GLU A 1 94 ? 3.055 -9.926 -14.235 1.00 69.25 94 GLU A O 1
ATOM 766 N N . VAL A 1 95 ? 3.414 -11.787 -13.029 1.00 69.88 95 VAL A N 1
ATOM 767 C CA . VAL A 1 95 ? 2.164 -11.750 -12.265 1.00 69.88 95 VAL A CA 1
ATOM 768 C C . VAL A 1 95 ? 2.524 -11.554 -10.800 1.00 69.88 95 VAL A C 1
ATOM 770 O O . VAL A 1 95 ? 3.362 -12.272 -10.267 1.00 69.88 95 VAL A O 1
ATOM 773 N N . ALA A 1 96 ? 1.877 -10.591 -10.157 1.00 76.06 96 ALA A N 1
ATOM 774 C CA . ALA A 1 96 ? 2.030 -10.303 -8.740 1.00 76.06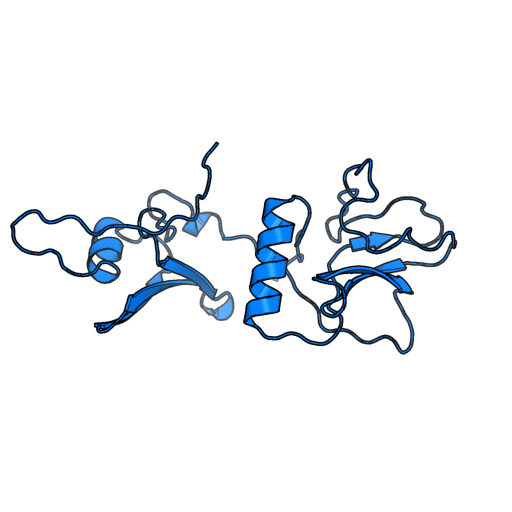 96 ALA A CA 1
ATOM 775 C C . ALA A 1 96 ? 0.646 -10.086 -8.121 1.00 76.06 96 ALA A C 1
ATOM 777 O O . ALA A 1 96 ? -0.302 -9.677 -8.803 1.00 76.06 96 ALA A O 1
ATOM 778 N N . SER A 1 97 ? 0.533 -10.372 -6.827 1.00 84.94 97 SER A N 1
ATOM 779 C CA . SER A 1 97 ? -0.642 -10.000 -6.031 1.00 84.94 97 SER A CA 1
ATOM 780 C C . SER A 1 97 ? -0.752 -8.475 -5.959 1.00 84.94 97 SER A C 1
ATOM 782 O O . SER A 1 97 ? 0.168 -7.772 -6.359 1.00 84.94 97 SER A O 1
ATOM 784 N N . PHE A 1 98 ? -1.854 -7.925 -5.458 1.00 85.50 98 PHE A N 1
ATOM 785 C CA . PHE A 1 98 ? -1.998 -6.474 -5.311 1.00 85.50 98 PHE A CA 1
ATOM 786 C C . PHE A 1 98 ? -2.477 -6.111 -3.911 1.00 85.50 98 PHE A C 1
ATOM 788 O O . PHE A 1 98 ? -3.146 -6.899 -3.244 1.00 85.50 98 PHE A O 1
ATOM 795 N N . ILE A 1 99 ? -2.149 -4.895 -3.487 1.00 82.50 99 ILE A N 1
ATOM 796 C CA . ILE A 1 99 ? -2.623 -4.319 -2.232 1.00 82.50 99 ILE A CA 1
ATOM 797 C C . ILE A 1 99 ? -3.302 -2.974 -2.511 1.00 82.50 99 ILE A C 1
ATOM 799 O O . ILE A 1 99 ? -2.869 -2.198 -3.366 1.00 82.50 99 ILE A O 1
ATOM 803 N N . CYS A 1 100 ? -4.404 -2.708 -1.814 1.00 78.75 100 CYS A N 1
ATOM 804 C CA . CYS A 1 100 ? -5.205 -1.499 -1.986 1.00 78.75 100 CYS A CA 1
ATOM 805 C C . CYS A 1 100 ? -5.442 -0.812 -0.644 1.00 78.75 100 CYS A C 1
ATOM 807 O O . CYS A 1 100 ? -5.669 -1.474 0.366 1.00 78.75 100 CYS A O 1
ATOM 809 N N . GLU A 1 101 ? -5.452 0.518 -0.656 1.00 74.75 101 GLU A N 1
ATOM 810 C CA . GLU A 1 101 ? -5.940 1.318 0.462 1.00 74.75 101 GLU A CA 1
ATOM 811 C C . GLU A 1 101 ? -7.440 1.576 0.283 1.00 74.75 101 GLU A C 1
ATOM 813 O O . GLU A 1 101 ? -7.898 1.959 -0.800 1.00 74.75 101 GLU A O 1
ATOM 818 N N . LEU A 1 102 ? -8.204 1.387 1.358 1.00 73.88 102 LEU A N 1
ATOM 819 C CA . LEU A 1 102 ? -9.612 1.759 1.423 1.00 73.88 102 LEU A CA 1
ATOM 820 C C . LEU A 1 102 ? -9.765 2.956 2.362 1.00 73.88 102 LEU A C 1
ATOM 822 O O . LEU A 1 102 ? -9.362 2.859 3.524 1.00 73.88 102 LEU A O 1
ATOM 826 N N . PRO A 1 103 ? -10.363 4.074 1.911 1.00 71.50 103 PRO A N 1
ATOM 827 C CA . PRO A 1 103 ? -10.615 5.192 2.802 1.00 71.50 103 PRO A CA 1
ATOM 828 C C . PRO A 1 103 ? -11.636 4.782 3.863 1.00 71.50 103 PRO A C 1
ATOM 830 O O . PRO A 1 103 ? -12.693 4.228 3.551 1.00 71.50 103 PRO A O 1
ATOM 833 N N . VAL A 1 104 ? -11.343 5.107 5.122 1.00 72.69 104 VAL A N 1
ATOM 834 C CA . VAL A 1 104 ? -12.323 4.973 6.202 1.00 72.69 104 VAL A CA 1
ATOM 835 C C . VAL A 1 104 ? -13.491 5.925 5.907 1.00 72.69 104 VAL A C 1
ATOM 837 O O . VAL A 1 104 ? -13.248 7.123 5.732 1.00 72.69 104 VAL A O 1
ATOM 840 N N . PRO A 1 105 ? -14.747 5.446 5.858 1.00 76.50 105 PRO A N 1
ATOM 841 C CA . PRO A 1 105 ? -15.894 6.300 5.564 1.00 76.50 105 PRO A CA 1
ATOM 842 C C . PRO A 1 105 ? -16.052 7.462 6.555 1.00 76.50 105 PRO A C 1
ATOM 844 O O . PRO A 1 105 ? -15.800 7.299 7.748 1.00 76.50 105 PRO A O 1
ATOM 847 N N . SER A 1 106 ? -16.540 8.616 6.087 1.00 82.75 106 SER A N 1
ATOM 848 C CA . SER A 1 106 ? -16.693 9.819 6.926 1.00 82.75 106 SER A CA 1
ATOM 849 C C . SER A 1 106 ? -17.603 9.591 8.134 1.00 82.75 106 SER A C 1
ATOM 851 O O . SER A 1 106 ? -17.245 9.979 9.241 1.00 82.75 106 SER A O 1
ATOM 853 N N . TRP A 1 107 ? -18.712 8.867 7.949 1.00 83.12 107 TRP A N 1
ATOM 854 C CA . TRP A 1 107 ? -19.661 8.537 9.019 1.00 83.12 107 TRP A CA 1
ATOM 855 C C . TRP A 1 107 ? -19.012 7.772 10.182 1.00 83.12 107 TRP A C 1
ATOM 857 O O . TRP A 1 107 ? -19.487 7.837 11.312 1.00 83.12 107 TRP A O 1
ATOM 867 N N . ALA A 1 108 ? -17.918 7.043 9.929 1.00 82.25 108 ALA A N 1
ATOM 868 C CA . ALA A 1 108 ? -17.188 6.336 10.974 1.00 82.25 108 ALA A CA 1
ATOM 869 C C . ALA A 1 108 ? -16.262 7.275 11.763 1.00 82.25 108 ALA A C 1
ATOM 871 O O . ALA A 1 108 ? -15.979 7.005 12.927 1.00 82.25 108 ALA A O 1
ATOM 872 N N . GLN A 1 109 ? -15.804 8.370 11.154 1.00 81.56 109 GLN A N 1
ATOM 873 C CA . GLN A 1 109 ? -14.874 9.332 11.755 1.00 81.56 109 GLN A CA 1
ATOM 874 C C . GLN A 1 109 ? -15.573 10.448 12.547 1.00 81.56 109 GLN A C 1
ATOM 876 O O . GLN A 1 109 ? -14.928 11.128 13.343 1.00 81.56 109 GLN A O 1
ATOM 881 N N . GLU A 1 110 ? -16.874 10.642 12.333 1.00 82.94 110 GLU A N 1
ATOM 882 C CA . GLU A 1 110 ? -17.687 11.633 13.042 1.00 82.94 110 GLU A CA 1
ATOM 883 C C . GLU A 1 110 ? -17.717 11.400 14.569 1.00 82.94 110 GLU A C 1
ATOM 885 O O . GLU A 1 110 ? -17.301 10.358 15.085 1.00 82.94 110 GLU A O 1
ATOM 890 N N . GLU A 1 111 ? -18.217 12.385 15.322 1.00 77.81 111 GLU A N 1
ATOM 891 C CA . GLU A 1 111 ? -18.280 12.350 16.793 1.00 77.81 111 GLU A CA 1
ATOM 892 C C . GLU A 1 111 ? -19.066 11.139 17.326 1.00 77.81 111 GLU A C 1
ATOM 894 O O . GLU A 1 111 ? -18.628 10.486 18.269 1.00 77.81 111 GLU A O 1
ATOM 899 N N . HIS A 1 112 ? -20.157 10.770 16.648 1.00 79.88 112 HIS A N 1
ATOM 900 C CA . HIS A 1 112 ? -20.948 9.558 16.911 1.00 79.88 112 HIS A CA 1
ATOM 901 C C . HIS A 1 112 ? -20.571 8.386 15.985 1.00 79.88 112 HIS A C 1
ATOM 903 O O . HIS A 1 112 ? -21.361 7.469 15.745 1.00 79.88 112 HIS A O 1
ATOM 909 N N . GLY A 1 113 ? -19.375 8.451 15.405 1.00 82.75 113 GLY A N 1
ATOM 910 C CA . GLY A 1 113 ? -18.797 7.421 14.559 1.00 82.75 113 GLY A CA 1
ATOM 911 C C . GLY A 1 113 ? -18.121 6.302 15.355 1.00 82.75 113 GLY A C 1
ATOM 912 O O . GLY A 1 113 ? -18.067 6.305 16.584 1.00 82.75 113 GLY A O 1
ATOM 913 N N . CYS A 1 114 ? -17.582 5.331 14.625 1.00 84.31 114 CYS A N 1
ATOM 914 C CA . CYS A 1 114 ? -16.986 4.112 15.169 1.00 84.31 114 CYS A CA 1
ATOM 915 C C . CYS A 1 114 ? -15.499 4.239 15.515 1.00 84.31 114 CYS A C 1
ATOM 917 O O . CYS A 1 114 ? -14.932 3.321 16.098 1.00 84.31 114 CYS A O 1
ATOM 919 N N . MET A 1 115 ? -14.833 5.328 15.125 1.00 81.25 115 MET A N 1
ATOM 920 C CA . MET A 1 115 ? -13.394 5.463 15.343 1.00 81.25 115 MET A CA 1
ATOM 921 C C . MET A 1 115 ? -13.089 5.794 16.807 1.00 81.25 115 MET A C 1
ATOM 923 O O . MET A 1 115 ? -13.387 6.884 17.296 1.00 81.25 115 MET A O 1
ATOM 927 N N . VAL A 1 116 ? -12.455 4.841 17.490 1.00 76.06 116 VAL A N 1
ATOM 928 C CA . VAL A 1 116 ? -12.000 4.949 18.878 1.00 76.06 116 VAL A CA 1
ATOM 929 C C . VAL A 1 116 ? -10.472 4.995 18.883 1.00 76.06 116 VAL A C 1
ATOM 931 O O . VAL A 1 116 ? -9.825 4.056 18.437 1.00 76.06 116 VAL A O 1
ATOM 934 N N . THR A 1 117 ? -9.873 6.082 19.370 1.00 69.31 117 THR A N 1
ATOM 935 C CA . THR A 1 117 ? -8.406 6.284 19.357 1.00 69.31 117 THR A CA 1
ATOM 936 C C . THR A 1 117 ? -7.737 6.054 20.714 1.00 69.31 117 THR A C 1
ATOM 938 O O . THR A 1 117 ? -6.518 6.130 20.832 1.00 69.31 117 THR A O 1
ATOM 941 N N . SER A 1 118 ? -8.521 5.784 21.757 1.00 69.62 118 SER A N 1
ATOM 942 C CA . SER A 1 118 ? -8.078 5.731 23.155 1.00 69.62 118 SER A CA 1
ATOM 943 C C . SER A 1 118 ? -7.665 4.338 23.645 1.00 69.62 118 SER A C 1
ATOM 945 O O . SER A 1 118 ? -7.283 4.199 24.807 1.00 69.62 118 SER A O 1
ATOM 947 N N . LEU A 1 119 ? -7.719 3.309 22.791 1.00 71.06 119 LEU A N 1
ATOM 948 C CA . LEU A 1 119 ? -7.323 1.938 23.126 1.00 71.06 119 LEU A CA 1
ATOM 949 C C . LEU A 1 119 ? -6.038 1.552 22.371 1.00 71.06 119 LEU A C 1
ATOM 951 O O . LEU A 1 119 ? -6.054 1.514 21.143 1.00 71.06 119 LEU A O 1
ATOM 955 N N . PRO A 1 120 ? -4.927 1.251 23.072 1.00 66.06 120 PRO A N 1
ATOM 956 C CA . PRO A 1 120 ? -3.626 1.026 22.436 1.00 66.06 120 PRO A CA 1
ATOM 957 C C . PRO A 1 120 ? -3.514 -0.310 21.681 1.00 66.06 120 PRO A C 1
ATOM 959 O O . PRO A 1 120 ? -2.710 -0.406 20.763 1.00 66.06 120 PRO A O 1
ATOM 962 N N . SER A 1 121 ? -4.304 -1.329 22.039 1.00 71.75 121 SER A N 1
ATOM 963 C CA . SER A 1 121 ? -4.340 -2.645 21.370 1.00 71.75 121 SER A CA 1
ATOM 964 C C . SER A 1 121 ? -5.536 -2.803 20.424 1.00 71.75 121 SER A C 1
ATOM 966 O O . SER A 1 121 ? -6.029 -3.913 20.218 1.00 71.75 121 SER A O 1
ATOM 968 N N . LEU A 1 122 ? -6.061 -1.691 19.902 1.00 75.81 122 LEU A N 1
ATOM 969 C CA . LEU A 1 122 ? -7.248 -1.698 19.059 1.00 75.81 122 LEU A CA 1
ATOM 970 C C . LEU A 1 122 ? -6.887 -1.869 17.582 1.00 75.81 122 LEU A C 1
ATOM 972 O O . LEU A 1 122 ? -6.259 -1.006 16.973 1.00 75.81 122 LEU A O 1
ATOM 976 N N . THR A 1 123 ? -7.364 -2.956 16.992 1.00 79.69 123 THR A N 1
ATOM 977 C CA . THR A 1 123 ? -7.377 -3.182 15.550 1.00 79.69 123 THR A CA 1
ATOM 978 C C . THR A 1 123 ? -8.716 -2.724 14.982 1.00 79.69 123 THR A C 1
ATOM 980 O O . THR A 1 123 ? -9.777 -3.095 15.485 1.00 79.69 123 THR A O 1
ATOM 983 N N . VAL A 1 124 ? -8.672 -1.925 13.918 1.00 80.12 124 VAL A N 1
ATOM 984 C CA . VAL A 1 124 ? -9.858 -1.405 13.230 1.00 80.12 124 VAL A CA 1
ATOM 985 C C . VAL A 1 124 ? -9.916 -2.003 11.830 1.00 80.12 124 VAL A C 1
ATOM 987 O O . VAL A 1 124 ? -8.965 -1.883 11.061 1.00 80.12 124 VAL A O 1
ATOM 990 N N . THR A 1 125 ? -11.031 -2.636 11.476 1.00 80.25 125 THR A N 1
ATOM 991 C CA . THR A 1 125 ? -11.222 -3.287 10.175 1.00 80.25 125 THR A CA 1
ATOM 992 C C . THR A 1 125 ? -12.516 -2.811 9.536 1.00 80.25 125 THR A C 1
ATOM 994 O O . THR A 1 125 ? -13.595 -2.958 10.099 1.00 80.25 125 THR A O 1
ATOM 997 N N . PHE A 1 126 ? -12.436 -2.239 8.337 1.00 80.31 126 PHE A N 1
ATOM 998 C CA . PHE A 1 126 ? -13.632 -1.863 7.591 1.00 80.31 126 PHE A CA 1
ATOM 999 C C . PHE A 1 126 ? -14.195 -3.071 6.828 1.00 80.31 126 PHE A C 1
ATOM 1001 O O . PHE A 1 126 ? -13.485 -3.703 6.049 1.00 80.31 126 PHE A O 1
ATOM 1008 N N . LEU A 1 127 ? -15.477 -3.374 7.044 1.00 82.12 127 LEU A N 1
ATOM 1009 C CA . LEU A 1 127 ? -16.228 -4.458 6.412 1.00 82.12 127 LEU A CA 1
ATOM 1010 C C . LEU A 1 127 ? -17.181 -3.871 5.353 1.00 82.12 127 LEU A C 1
ATOM 1012 O O . LEU A 1 127 ? -18.331 -3.540 5.675 1.00 82.12 127 LEU A O 1
ATOM 1016 N N . PRO A 1 128 ? -16.743 -3.731 4.085 1.00 72.75 128 PRO A N 1
ATOM 1017 C CA . PRO A 1 128 ? -17.520 -3.045 3.052 1.00 72.75 128 PRO A CA 1
ATOM 1018 C C . PRO A 1 128 ? -18.856 -3.735 2.750 1.00 72.75 128 PRO A C 1
ATOM 1020 O O . PRO A 1 128 ? -19.850 -3.056 2.518 1.00 72.75 128 PRO A O 1
ATOM 1023 N N . GLU A 1 129 ? -18.915 -5.068 2.816 1.00 81.25 129 GLU A N 1
ATOM 1024 C CA . GLU A 1 129 ? -20.142 -5.843 2.567 1.00 81.25 129 GLU A CA 1
ATOM 1025 C C . GLU A 1 129 ? -21.246 -5.565 3.593 1.00 81.25 129 GLU A C 1
ATOM 1027 O O . GLU A 1 129 ? -22.434 -5.672 3.293 1.00 81.25 129 GLU A O 1
ATOM 1032 N N . GLN A 1 130 ? -20.854 -5.197 4.813 1.00 83.31 130 GLN A N 1
ATOM 1033 C CA . GLN A 1 130 ? -21.773 -4.953 5.921 1.00 83.31 130 GLN A CA 1
ATOM 1034 C C . GLN A 1 130 ? -21.989 -3.462 6.190 1.00 83.31 130 GLN A C 1
ATOM 1036 O O . GLN A 1 130 ? -22.784 -3.122 7.073 1.00 83.31 130 GLN A O 1
ATOM 1041 N N . SER A 1 131 ? -21.283 -2.591 5.457 1.00 83.19 131 SER A N 1
ATOM 1042 C CA . SER A 1 131 ? -21.163 -1.160 5.752 1.00 83.19 131 SER A CA 1
ATOM 1043 C C . SER A 1 131 ? -20.863 -0.919 7.237 1.00 83.19 131 SER A C 1
ATOM 1045 O O . SER A 1 131 ? -21.525 -0.115 7.889 1.00 83.19 131 SER A O 1
ATOM 1047 N N . ALA A 1 132 ? -19.910 -1.678 7.785 1.00 85.12 132 ALA A N 1
ATOM 1048 C CA . ALA A 1 132 ? -19.586 -1.684 9.208 1.00 85.12 132 ALA A CA 1
ATOM 1049 C C . ALA A 1 132 ? -18.078 -1.541 9.438 1.00 85.12 132 ALA A C 1
ATOM 1051 O O . ALA A 1 132 ? -17.274 -1.932 8.597 1.00 85.12 132 ALA A O 1
ATOM 1052 N N . VAL A 1 133 ? -17.695 -1.008 10.592 1.00 85.81 133 VAL A N 1
ATOM 1053 C CA . VAL A 1 133 ? -16.327 -1.033 11.112 1.00 85.81 133 VAL A CA 1
ATOM 1054 C C . VAL A 1 133 ? -16.285 -2.042 12.253 1.00 85.81 133 VAL A C 1
ATOM 1056 O O . VAL A 1 133 ? -17.020 -1.899 13.228 1.00 85.81 133 VAL A O 1
ATOM 1059 N N . GLU A 1 134 ? -15.451 -3.066 12.127 1.00 87.75 134 GLU A N 1
ATOM 1060 C CA . GLU A 1 134 ? -15.134 -3.991 13.207 1.00 87.75 134 GLU A CA 1
ATOM 1061 C C . GLU A 1 134 ? -13.977 -3.436 14.039 1.00 87.75 134 GLU A C 1
ATOM 1063 O O . GLU A 1 134 ? -12.919 -3.078 13.522 1.00 87.75 134 GLU A O 1
ATOM 1068 N N . LEU A 1 135 ? -14.202 -3.350 15.342 1.00 86.06 135 LEU A N 1
ATOM 1069 C CA . LEU A 1 135 ? -13.231 -2.948 16.344 1.00 86.06 135 LEU A CA 1
ATOM 1070 C C . LEU A 1 135 ? -12.855 -4.194 17.133 1.00 86.06 135 LEU A C 1
ATOM 1072 O O . LEU A 1 135 ? -13.713 -4.776 17.798 1.00 86.06 135 LEU A O 1
ATOM 1076 N N . THR A 1 136 ? -11.594 -4.601 17.057 1.00 85.44 136 THR A N 1
ATOM 1077 C CA . THR A 1 136 ? -11.067 -5.759 17.781 1.00 85.44 136 THR A CA 1
ATOM 1078 C C . THR A 1 136 ? -10.019 -5.300 18.781 1.00 85.44 136 THR A C 1
ATOM 1080 O O . THR A 1 136 ? -9.070 -4.623 18.407 1.00 85.44 136 THR A O 1
ATOM 1083 N N . SER A 1 137 ? -10.172 -5.667 20.050 1.00 85.62 137 SER A N 1
ATOM 1084 C CA . SER A 1 137 ? -9.159 -5.439 21.081 1.00 85.62 137 SER A CA 1
ATOM 1085 C C . SER A 1 137 ? -8.596 -6.769 21.559 1.00 85.62 137 SER A C 1
ATOM 1087 O O . SER A 1 137 ? -9.349 -7.664 21.959 1.00 85.62 137 SER A O 1
ATOM 1089 N N . ASP A 1 138 ? -7.270 -6.891 21.518 1.00 81.44 138 ASP A N 1
ATOM 1090 C CA . ASP A 1 138 ? -6.562 -7.988 22.169 1.00 81.44 138 ASP A CA 1
ATOM 1091 C C . ASP A 1 138 ? -6.397 -7.678 23.664 1.00 81.44 138 ASP A C 1
ATOM 1093 O O . ASP A 1 138 ? -5.781 -6.675 24.046 1.00 81.44 138 ASP A O 1
ATOM 1097 N N . CYS A 1 139 ? -6.992 -8.532 24.501 1.00 77.56 139 CYS A N 1
ATOM 1098 C CA . CYS A 1 139 ? -6.935 -8.467 25.961 1.00 77.56 139 CYS A CA 1
ATOM 1099 C C . CYS A 1 139 ? -5.921 -9.473 26.543 1.00 77.56 139 CYS A C 1
ATOM 1101 O O . CYS A 1 139 ? -5.941 -9.749 27.744 1.00 77.56 139 CYS A O 1
ATOM 1103 N N . GLY A 1 140 ? -5.037 -10.046 25.721 1.00 79.12 140 GLY A N 1
ATOM 1104 C CA . GLY A 1 140 ? -4.026 -11.006 26.149 1.00 79.12 140 GLY A CA 1
ATOM 1105 C C . GLY A 1 140 ? -4.647 -12.323 26.616 1.00 79.12 140 GLY A C 1
ATOM 1106 O O . GLY A 1 140 ? -5.277 -13.041 25.842 1.00 79.12 140 GLY A O 1
ATOM 1107 N N . LEU A 1 141 ? -4.467 -12.664 27.897 1.00 73.75 141 LEU A N 1
ATOM 1108 C CA . LEU A 1 141 ? -4.947 -13.936 28.463 1.00 73.75 141 LEU A CA 1
ATOM 1109 C C . LEU A 1 141 ? -6.477 -14.057 28.475 1.00 73.75 141 LEU A C 1
ATOM 1111 O O . LEU A 1 141 ? -6.997 -15.170 28.468 1.00 73.75 141 LEU A O 1
ATOM 1115 N N . ASP A 1 142 ? -7.188 -12.932 28.462 1.00 74.38 142 ASP A N 1
ATOM 1116 C CA . ASP A 1 142 ? -8.652 -12.897 28.461 1.00 74.38 142 ASP A CA 1
ATOM 1117 C C . ASP A 1 142 ? -9.261 -12.967 27.050 1.00 74.38 142 ASP A C 1
ATOM 1119 O O . ASP A 1 142 ? -10.478 -12.856 26.877 1.00 74.38 142 ASP A O 1
ATOM 1123 N N . GLY A 1 143 ? -8.420 -13.188 26.036 1.00 80.38 143 GLY A N 1
ATOM 1124 C CA . GLY A 1 143 ? -8.821 -13.373 24.649 1.00 80.38 143 GLY A CA 1
ATOM 1125 C C . GLY A 1 143 ? -9.040 -12.062 23.897 1.00 80.38 143 GLY A C 1
ATOM 1126 O O . GLY A 1 143 ? -8.494 -11.016 24.240 1.00 80.38 143 GLY A O 1
ATOM 1127 N N . THR A 1 144 ? -9.847 -12.127 22.836 1.00 83.94 144 THR A N 1
ATOM 1128 C CA . THR A 1 144 ? -10.130 -10.975 21.967 1.00 83.94 144 THR A CA 1
ATOM 1129 C C . THR A 1 144 ? -11.579 -10.535 22.117 1.00 83.94 144 THR A C 1
ATOM 1131 O O . THR A 1 144 ? -12.491 -11.364 22.141 1.00 83.94 144 THR A O 1
ATOM 1134 N N . ARG A 1 145 ? -11.804 -9.223 22.208 1.00 85.25 145 ARG A N 1
ATOM 1135 C CA . ARG A 1 145 ? -13.142 -8.619 22.182 1.00 85.25 145 ARG A CA 1
ATOM 1136 C C . ARG A 1 145 ? -13.380 -7.956 20.840 1.00 85.25 145 ARG A C 1
ATOM 1138 O O . ARG A 1 145 ? -12.461 -7.350 20.301 1.00 85.25 145 ARG A O 1
ATOM 1145 N N . ARG A 1 146 ? -14.598 -8.077 20.306 1.00 88.62 146 ARG A N 1
ATOM 1146 C CA . ARG A 1 146 ? -14.955 -7.578 18.971 1.00 88.62 146 ARG A CA 1
ATOM 1147 C C . ARG A 1 146 ? -16.312 -6.894 18.986 1.00 88.62 146 ARG A C 1
ATOM 1149 O O . ARG A 1 146 ? -17.247 -7.420 19.586 1.00 88.62 146 ARG A O 1
ATOM 1156 N N . ILE A 1 147 ? -16.423 -5.760 18.303 1.00 89.25 147 ILE A N 1
ATOM 1157 C CA . ILE A 1 147 ? -17.684 -5.038 18.093 1.00 89.25 147 ILE A CA 1
ATOM 1158 C C . ILE A 1 147 ? -17.770 -4.624 16.631 1.00 89.25 147 ILE A C 1
ATOM 1160 O O . ILE A 1 147 ? -16.825 -4.053 16.098 1.00 89.25 147 ILE A O 1
ATOM 1164 N N . ALA A 1 148 ? -18.918 -4.858 15.997 1.00 89.12 148 ALA A N 1
ATOM 1165 C CA . ALA A 1 148 ? -19.226 -4.320 14.677 1.00 89.12 148 ALA A CA 1
ATOM 1166 C C . ALA A 1 148 ? -20.096 -3.063 14.817 1.00 89.12 148 ALA A C 1
ATOM 1168 O O . ALA A 1 148 ? -21.205 -3.121 15.346 1.00 89.12 148 ALA A O 1
ATOM 1169 N N . CYS A 1 149 ? -19.605 -1.931 14.323 1.00 86.88 149 CYS A N 1
ATOM 1170 C CA . CYS A 1 149 ? -20.253 -0.630 14.420 1.00 86.88 149 CYS A CA 1
ATOM 1171 C C . CYS A 1 149 ? -20.679 -0.122 13.034 1.00 86.88 149 CYS A C 1
ATOM 1173 O O . CYS A 1 149 ? -19.904 -0.157 12.080 1.00 86.88 149 CYS A O 1
ATOM 1175 N N . LYS A 1 150 ? -21.920 0.362 12.915 1.00 88.12 150 LYS A N 1
ATOM 1176 C CA . LYS A 1 150 ? -22.514 0.883 11.664 1.00 88.12 150 LYS A CA 1
ATOM 1177 C C . LYS A 1 150 ? -22.801 2.392 11.717 1.00 88.12 150 LYS A C 1
ATOM 1179 O O . LYS A 1 150 ? -23.594 2.900 10.931 1.00 88.12 150 LYS A O 1
ATOM 1184 N N . GLY A 1 151 ? -22.161 3.094 12.654 1.00 82.19 151 GLY A N 1
ATOM 1185 C CA . GLY A 1 151 ? -22.403 4.504 12.963 1.00 82.19 151 GLY A CA 1
ATOM 1186 C C . GLY A 1 151 ? -23.420 4.694 14.090 1.00 82.19 151 GLY A C 1
ATOM 1187 O O . GLY A 1 151 ? -24.033 3.730 14.546 1.00 82.19 151 GLY A O 1
ATOM 1188 N N . GLN A 1 152 ? -23.564 5.945 14.545 1.00 81.31 152 GLN A N 1
ATOM 1189 C CA . GLN A 1 152 ? -24.422 6.342 15.675 1.00 81.31 152 GLN A CA 1
ATOM 1190 C C . GLN A 1 152 ? -24.141 5.565 16.967 1.00 81.31 152 GLN A C 1
ATOM 1192 O O . GLN A 1 152 ? -25.053 5.262 17.735 1.00 81.31 152 GLN A O 1
ATOM 1197 N N . ALA A 1 153 ? -22.882 5.209 17.195 1.00 80.12 153 ALA A N 1
ATOM 1198 C CA . ALA A 1 153 ? -22.513 4.422 18.355 1.00 80.12 153 ALA A CA 1
ATOM 1199 C C . ALA A 1 153 ? -22.197 5.319 19.554 1.00 80.12 153 ALA A C 1
ATOM 1201 O O . ALA A 1 153 ? -21.595 6.388 19.413 1.00 80.12 153 ALA A O 1
ATOM 1202 N N . ASP A 1 154 ? -22.573 4.854 20.743 1.00 83.38 154 ASP A N 1
ATOM 1203 C CA . ASP A 1 154 ? -22.119 5.455 21.988 1.00 83.38 154 ASP A CA 1
ATOM 1204 C C . ASP A 1 154 ? -20.653 5.063 22.216 1.00 83.38 154 ASP A C 1
ATOM 1206 O O . ASP A 1 154 ? -20.314 3.895 22.434 1.00 83.38 154 ASP A O 1
ATOM 1210 N N . ARG A 1 155 ? -19.761 6.054 22.120 1.00 80.25 155 ARG A N 1
ATOM 1211 C CA . ARG A 1 155 ? -18.322 5.850 22.298 1.00 80.25 155 ARG A CA 1
ATOM 1212 C C . ARG A 1 155 ? -17.981 5.339 23.694 1.00 80.25 155 ARG A C 1
ATOM 1214 O O . ARG A 1 155 ? -17.052 4.544 23.803 1.00 80.25 155 ARG A O 1
ATOM 1221 N N . GLU A 1 156 ? -18.694 5.759 24.738 1.00 81.69 156 GLU A N 1
ATOM 1222 C CA . GLU A 1 156 ? -18.430 5.288 26.101 1.00 81.69 156 GLU A CA 1
ATOM 1223 C C . GLU A 1 156 ? -18.830 3.823 26.256 1.00 81.69 156 GLU A C 1
ATOM 1225 O O . GLU A 1 156 ? -18.072 3.033 26.822 1.00 81.69 156 GLU A O 1
ATOM 1230 N N . GLU A 1 157 ? -19.969 3.428 25.689 1.00 84.19 157 GLU A N 1
ATOM 1231 C CA . GLU A 1 157 ? -20.410 2.034 25.718 1.00 84.19 157 GLU A CA 1
ATOM 1232 C C . GLU A 1 157 ? -19.464 1.127 24.921 1.00 84.19 157 GLU A C 1
ATOM 1234 O O . GLU A 1 157 ? -19.022 0.093 25.430 1.00 84.19 157 GLU A O 1
ATOM 1239 N N . MET A 1 158 ? -19.078 1.535 23.705 1.00 84.00 158 MET A N 1
ATOM 1240 C CA . MET A 1 158 ? -18.085 0.804 22.909 1.00 84.00 158 MET A CA 1
ATOM 1241 C C . MET A 1 158 ? -16.756 0.684 23.653 1.00 84.00 158 MET A C 1
ATOM 1243 O O . MET A 1 158 ? -16.155 -0.389 23.674 1.00 84.00 158 MET A O 1
ATOM 1247 N N . MET A 1 159 ? -16.312 1.760 24.308 1.00 81.44 159 MET A N 1
ATOM 1248 C CA . MET A 1 159 ? -15.113 1.744 25.139 1.00 81.44 159 MET A CA 1
ATOM 1249 C C . MET A 1 159 ? -15.243 0.777 26.307 1.00 81.44 159 MET A C 1
ATOM 1251 O O . MET A 1 159 ? -14.313 0.025 26.555 1.00 81.44 159 MET A O 1
ATOM 1255 N N . LEU A 1 160 ? -16.367 0.739 27.020 1.00 81.88 160 LEU A N 1
ATOM 1256 C CA . LEU A 1 160 ? -16.582 -0.206 28.123 1.00 81.88 160 LEU A CA 1
ATOM 1257 C C . LEU A 1 160 ? -16.587 -1.663 27.652 1.00 81.88 160 LEU A C 1
ATOM 1259 O O . LEU A 1 160 ? -16.081 -2.544 28.345 1.00 81.88 160 LEU A O 1
ATOM 1263 N N . GLN A 1 161 ? -17.141 -1.921 26.471 1.00 81.50 161 GLN A N 1
ATOM 1264 C CA . GLN A 1 161 ? -17.185 -3.260 25.900 1.00 81.50 161 GLN A CA 1
ATOM 1265 C C . GLN A 1 161 ? -15.816 -3.705 25.364 1.00 81.50 161 GLN A C 1
ATOM 1267 O O . GLN A 1 161 ? -15.443 -4.859 25.570 1.00 81.50 161 GLN A O 1
ATOM 1272 N N . LEU A 1 162 ? -15.050 -2.813 24.728 1.00 79.12 162 LEU A N 1
ATOM 1273 C CA . LEU A 1 162 ? -13.710 -3.109 24.201 1.00 79.12 162 LEU A CA 1
ATOM 1274 C C . LEU A 1 162 ? -12.623 -3.052 25.275 1.00 79.12 162 LEU A C 1
ATOM 1276 O O . LEU A 1 162 ? -11.621 -3.751 25.164 1.00 79.12 162 LEU A O 1
ATOM 1280 N N . SER A 1 163 ? -12.809 -2.237 26.312 1.00 74.56 163 SER A N 1
ATOM 1281 C CA . SER A 1 163 ? -11.869 -2.143 27.421 1.00 74.56 163 SER A CA 1
ATOM 1282 C C . SER A 1 163 ? -12.003 -3.334 28.357 1.00 74.56 163 SER A C 1
ATOM 1284 O O . SER A 1 163 ? -13.078 -3.883 28.622 1.00 74.56 163 SER A O 1
ATOM 1286 N N . TYR A 1 164 ? -10.858 -3.724 28.895 1.00 65.19 164 TYR A N 1
ATOM 1287 C CA . TYR A 1 164 ? -10.816 -4.634 30.014 1.00 65.19 164 TYR A CA 1
ATOM 1288 C C . TYR A 1 164 ? -11.307 -3.915 31.276 1.00 65.19 164 TYR A C 1
ATOM 1290 O O . TYR A 1 164 ? -10.910 -2.784 31.561 1.00 65.19 164 TYR A O 1
ATOM 1298 N N . GLY A 1 165 ? -12.181 -4.562 32.046 1.00 48.28 165 GLY A N 1
ATOM 1299 C CA . GLY A 1 165 ? -12.757 -3.972 33.246 1.00 48.28 165 GLY A CA 1
ATOM 1300 C C . GLY A 1 165 ? -11.702 -3.717 34.322 1.00 48.28 165 GLY A C 1
ATOM 1301 O O . GLY A 1 165 ? -11.363 -4.620 35.075 1.00 48.28 165 GLY A O 1
ATOM 1302 N N . VAL A 1 166 ? -11.285 -2.463 34.500 1.00 41.56 166 VAL A N 1
ATOM 1303 C CA . VAL A 1 166 ? -10.897 -1.969 35.830 1.00 41.56 166 VAL A CA 1
ATOM 1304 C C . VAL A 1 166 ? -12.145 -1.385 36.481 1.00 41.56 166 VAL A C 1
ATOM 1306 O O . VAL A 1 166 ? -12.273 -0.184 36.705 1.00 41.56 166 VAL A O 1
ATOM 1309 N N . VAL A 1 167 ? -13.098 -2.256 36.809 1.00 36.06 167 VAL A N 1
ATOM 1310 C CA . VAL A 1 167 ? -14.068 -1.935 37.853 1.00 36.06 167 VAL A CA 1
ATOM 1311 C C . VAL A 1 167 ? -13.455 -2.407 39.169 1.00 36.06 167 VAL A C 1
ATOM 1313 O O . VAL A 1 167 ? -13.506 -3.588 39.492 1.00 36.06 167 VAL A O 1
ATOM 1316 N N . ARG A 1 168 ? -12.925 -1.421 39.913 1.00 30.66 168 ARG A N 1
ATOM 1317 C CA . ARG A 1 168 ? -12.498 -1.407 41.333 1.00 30.66 168 ARG A CA 1
ATOM 1318 C C . ARG A 1 168 ? -10.990 -1.446 41.623 1.00 30.66 168 ARG A C 1
ATOM 1320 O O . ARG A 1 168 ? -10.387 -2.490 41.797 1.00 30.66 168 ARG A O 1
ATOM 1327 N N . THR A 1 169 ? -10.493 -0.229 41.865 1.00 32.06 169 THR A N 1
ATOM 1328 C CA . THR A 1 169 ? -9.660 0.167 43.016 1.00 32.06 169 THR A CA 1
ATOM 1329 C C . THR A 1 169 ? -8.224 -0.372 43.116 1.00 32.06 169 THR A C 1
ATOM 1331 O O . THR A 1 169 ? -7.964 -1.563 43.159 1.00 32.06 169 THR A O 1
ATOM 1334 N N . VAL A 1 170 ? -7.325 0.584 43.382 1.00 27.75 170 VAL A N 1
ATOM 1335 C CA . VAL A 1 170 ? -5.919 0.472 43.811 1.00 27.75 170 VAL A CA 1
ATOM 1336 C C . VAL A 1 170 ? -4.884 0.472 42.682 1.00 27.75 170 VAL A C 1
ATOM 1338 O O . VAL A 1 170 ? -4.673 -0.485 41.950 1.00 27.75 170 VAL A O 1
ATOM 1341 N N . ARG A 1 171 ? -4.184 1.612 42.633 1.00 36.16 171 ARG A N 1
ATOM 1342 C CA . ARG A 1 171 ? -2.908 1.876 41.963 1.00 36.16 171 ARG A CA 1
ATOM 1343 C C . ARG A 1 171 ? -2.004 0.638 41.904 1.00 36.16 171 ARG A C 1
ATOM 1345 O O . ARG A 1 171 ? -1.619 0.135 42.956 1.00 36.16 171 ARG A O 1
ATOM 1352 N N . ARG A 1 172 ? -1.517 0.290 40.712 1.00 26.17 172 ARG A N 1
ATOM 1353 C CA . ARG A 1 172 ? -0.129 -0.148 40.487 1.00 26.17 172 ARG A CA 1
ATOM 1354 C C . ARG A 1 172 ? 0.203 -0.082 38.999 1.00 26.17 172 ARG A C 1
ATOM 1356 O O . ARG A 1 172 ? -0.573 -0.506 38.157 1.00 26.17 172 ARG A O 1
ATOM 1363 N N . TRP A 1 173 ? 1.339 0.546 38.728 1.00 31.19 173 TRP A N 1
ATOM 1364 C CA . TRP A 1 173 ? 1.941 0.744 37.418 1.00 31.19 173 TRP A CA 1
ATOM 1365 C C . TRP A 1 173 ? 2.109 -0.574 36.650 1.00 31.19 173 TRP A C 1
ATOM 1367 O O . TRP A 1 173 ? 2.562 -1.556 37.236 1.00 31.19 173 TRP A O 1
ATOM 1377 N N . CYS A 1 174 ? 1.855 -0.557 35.339 1.00 26.80 174 CYS A N 1
ATOM 1378 C CA . CYS A 1 174 ? 2.511 -1.473 34.408 1.00 26.80 174 CYS A CA 1
ATOM 1379 C C . CYS A 1 174 ? 3.647 -0.724 33.705 1.00 26.80 174 CYS A C 1
ATOM 1381 O O . CYS A 1 174 ? 3.428 0.296 33.053 1.00 26.80 174 CYS A O 1
ATOM 1383 N N . SER A 1 175 ? 4.862 -1.230 33.908 1.00 28.70 175 SER A N 1
ATOM 1384 C CA . SER A 1 175 ? 6.087 -0.832 33.219 1.00 28.70 175 SER A CA 1
ATOM 1385 C C . SER A 1 175 ? 6.080 -1.295 31.761 1.00 28.70 175 SER A C 1
ATOM 1387 O O . SER A 1 175 ? 5.789 -2.454 31.494 1.00 28.70 175 SER A O 1
ATOM 1389 N N . SER A 1 176 ? 6.525 -0.396 30.880 1.00 27.92 176 SER A N 1
ATOM 1390 C CA . SER A 1 176 ? 7.296 -0.641 29.647 1.00 27.92 176 SER A CA 1
ATOM 1391 C C . SER A 1 176 ? 6.731 -1.579 28.565 1.00 27.92 176 SER A C 1
ATOM 1393 O O . SER A 1 176 ? 6.889 -2.789 28.647 1.00 27.92 176 SER A O 1
ATOM 1395 N N . CYS A 1 177 ? 6.266 -1.008 27.447 1.00 22.34 177 CYS A N 1
ATOM 1396 C CA . CYS A 1 177 ? 7.037 -0.929 26.192 1.00 22.34 177 CYS A CA 1
ATOM 1397 C C . CYS A 1 177 ? 6.352 0.026 25.191 1.00 22.34 177 CYS A C 1
ATOM 1399 O O . CYS A 1 177 ? 5.136 0.175 25.179 1.00 22.34 177 CYS A O 1
ATOM 1401 N N . LEU A 1 178 ? 7.173 0.724 24.411 1.00 24.52 178 LEU A N 1
ATOM 1402 C CA . LEU A 1 178 ? 6.887 1.932 23.634 1.00 24.52 178 LEU A CA 1
ATOM 1403 C C . LEU A 1 178 ? 6.820 1.599 22.134 1.00 24.52 178 LEU A C 1
ATOM 1405 O O . LEU A 1 178 ? 7.801 1.067 21.629 1.00 24.52 178 LEU A O 1
ATOM 1409 N N . VAL A 1 179 ? 5.767 2.014 21.415 1.00 25.08 179 VAL A N 1
ATOM 1410 C CA . VAL A 1 179 ? 5.878 2.529 20.031 1.00 25.08 179 VAL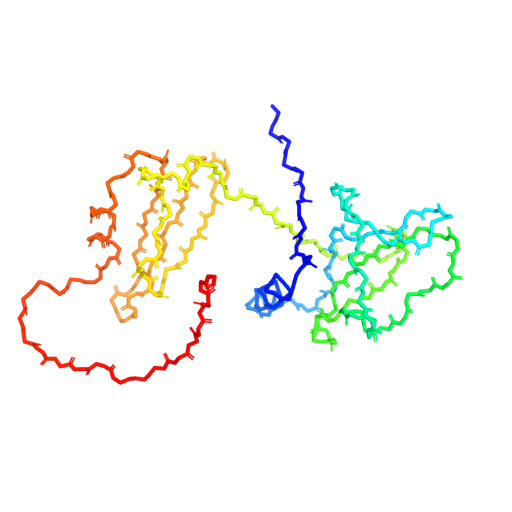 A CA 1
ATOM 1411 C C . VAL A 1 179 ? 4.892 3.690 19.875 1.00 25.08 179 VAL A C 1
ATOM 1413 O O . VAL A 1 179 ? 3.698 3.556 20.125 1.00 25.08 179 VAL A O 1
ATOM 1416 N N . MET A 1 180 ? 5.441 4.857 19.539 1.00 24.55 180 MET A N 1
ATOM 1417 C CA . MET A 1 180 ? 4.752 6.137 19.377 1.00 24.55 180 MET A CA 1
ATOM 1418 C C . MET A 1 180 ? 3.923 6.174 18.089 1.00 24.55 180 MET A C 1
ATOM 1420 O O . MET A 1 180 ? 4.455 5.894 17.018 1.00 24.55 180 MET A O 1
ATOM 1424 N N . LEU A 1 181 ? 2.683 6.659 18.175 1.00 27.92 181 LEU A N 1
ATOM 1425 C CA . LEU A 1 181 ? 2.041 7.365 17.067 1.00 27.92 181 LEU A CA 1
ATOM 1426 C C . LEU A 1 181 ? 1.974 8.844 17.444 1.00 27.92 181 LEU A C 1
ATOM 1428 O O . LEU A 1 181 ? 1.305 9.232 18.401 1.00 27.92 181 LEU A O 1
ATOM 1432 N N . LEU A 1 182 ? 2.746 9.648 16.718 1.00 28.36 182 LEU A N 1
ATOM 1433 C CA . LEU A 1 182 ? 2.700 11.101 16.775 1.00 28.36 182 LEU A CA 1
ATOM 1434 C C . LEU A 1 182 ? 1.353 11.559 16.198 1.00 28.36 182 LEU A C 1
ATOM 1436 O O . LEU A 1 182 ? 1.054 11.307 15.032 1.00 28.36 182 LEU A O 1
ATOM 1440 N N . GLY A 1 183 ? 0.546 12.218 17.032 1.00 33.97 183 GLY A N 1
ATOM 1441 C CA . GLY A 1 183 ? -0.386 13.242 16.558 1.00 33.97 183 GLY A CA 1
ATOM 1442 C C . GLY A 1 183 ? 0.393 14.491 16.113 1.00 33.97 183 GLY A C 1
ATOM 1443 O O . GLY A 1 183 ? 1.610 14.512 16.292 1.00 33.97 183 GLY A O 1
ATOM 1444 N N . PRO A 1 184 ? -0.281 15.488 15.519 1.00 39.34 184 PRO A N 1
ATOM 1445 C CA . PRO A 1 184 ? 0.346 16.586 14.774 1.00 39.34 184 PRO A CA 1
ATOM 1446 C C . PRO A 1 184 ? 1.464 17.325 15.521 1.00 39.34 184 PRO A C 1
ATOM 1448 O O . PRO A 1 184 ? 1.361 17.478 16.760 1.00 39.34 184 PRO A O 1
#

pLDDT: mean 75.74, std 19.71, range [22.34, 95.06]

InterPro domains:
  IPR001304 C-type lectin-like [PF00059] (28-101)
  IPR001304 C-type lectin-like [PS50041] (10-90)
  IPR016186 C-type lectin-like/link domain superfamily [G3DSA:3.10.100.10] (9-102)
  IPR016187 C-type lectin fold [SSF56436] (22-103)

Sequence (184 aa):
MLGVDPRRLVDSSVQYDTSRAYLKELDVLENVWIGLKRNKNQDMFTWTDLKLLEYQPTGGYFLEAPPKTQSELCVATDPAHDFRWHSFNCGGMEVASFICELPVPSWAQEEHGCMVTSLPSLTVTFLPEQSAVELTSDCGLDGTRRIACKGQADREEMMLQLSYGVVRTVRRWCSSCLVMLLGP

Secondary structure (DSSP, 8-state):
------B-TTSSHHHHHHHHHHHHHTT--S-EEEEEEE-TT-SS-EETTSPBPPP-TT-TTBSSPPP--SS-EEEEEEGGGTTEEEEEESSSS---EE--B-PPPHHHHSTTSS---S-TTEEEEEEGGGTEEEEEEE-GGG-EEEEEE-SS--HHHHHHHHS----S----PPP---------